Protein AF-A0A812XXM7-F1 (afdb_monomer)

pLDDT: mean 91.23, std 9.59, range [37.03, 98.75]

Sequence (235 aa):
MLDLGVSSHVYGNLINDILEDHLPGNFGASLGALNARIVELYESRSIPANARIPKLSKGNIHGQTGYPCLSHVKGRRIRQFSSVAVDLANLYKHTDAGKHRFEAVKALDEIYELCDNQKYKCDRREHRKMEKEIDKLLLHYTFLSRDAFDRGKKRYSVTQKFHLTAHFHLQCQFMTPRLAWTYGPESFMSVCKKIAASCDRATPSYQIPLKIAGKFALAYELLLRGWLNLDEDEE

Foldseek 3Di:
DVQQPVLQQLLLQLLVCCQPPPDDDDSVVSLVVVLVLLVVLCVVVVPDPVLAWPRDDPCQQQDPVREGGGPPTDSSSSLSCLVSSLVSLVVVLPDPLSVLSNQLSVLSNLLSVLLPDPDFADDPVSLVSNLVSLVSNLVSLVVNVVVCVVVVHRYSDDDVVNVVSNCPSVVRRRTRNNVVDCPVVVLVVVVLVVLLVVQPPPHDPVCSVVSSVVVVVVQVVCVVVVNDDSVPPDD

Solvent-accessible surface area (backbone atoms only — not comparable to full-atom values): 12743 Å² total; per-residue (Å²): 101,51,38,85,30,46,45,16,36,55,52,13,34,53,54,48,48,43,45,75,73,71,40,77,79,54,70,68,59,22,45,51,54,50,45,54,53,51,51,54,44,33,56,77,67,70,55,55,77,91,48,46,65,72,87,74,51,71,67,29,31,43,38,95,83,66,38,36,18,48,32,99,63,60,40,73,22,52,55,63,36,32,67,47,47,32,56,53,31,59,79,57,31,88,45,72,69,25,41,36,50,27,51,21,41,41,23,50,36,56,44,48,57,64,34,66,44,84,56,71,54,45,52,77,66,56,34,54,48,39,42,52,28,45,51,45,23,52,52,28,45,51,50,49,22,50,56,24,50,78,69,75,42,72,42,54,80,86,51,76,43,49,60,53,48,74,53,46,40,67,52,23,74,74,30,23,56,54,80,74,44,61,61,63,61,51,53,50,49,52,50,54,48,54,47,43,61,72,32,56,72,95,42,60,78,89,48,32,65,59,51,33,53,54,53,48,53,51,54,50,52,34,36,76,71,67,76,42,68,85,88,70,82,80,129

Structure (mmCIF, N/CA/C/O backbone):
data_AF-A0A812XXM7-F1
#
_entry.id   AF-A0A812XXM7-F1
#
loop_
_atom_site.group_PDB
_atom_site.id
_atom_site.type_symbol
_atom_site.label_atom_id
_atom_site.label_alt_id
_atom_site.label_comp_id
_atom_site.label_asym_id
_atom_site.label_entity_id
_atom_site.label_seq_id
_atom_site.pdbx_PDB_ins_code
_atom_site.Cartn_x
_atom_site.Cartn_y
_atom_site.Cartn_z
_atom_site.occupancy
_atom_site.B_iso_or_equiv
_atom_site.auth_seq_id
_atom_site.auth_comp_id
_atom_site.auth_asym_id
_atom_site.auth_atom_id
_atom_site.pdbx_PDB_model_num
ATOM 1 N N . MET A 1 1 ? -2.608 -5.973 -9.234 1.00 82.88 1 MET A N 1
ATOM 2 C CA . MET A 1 1 ? -3.708 -6.583 -8.446 1.00 82.88 1 MET A CA 1
ATOM 3 C C . MET A 1 1 ? -3.712 -6.059 -7.016 1.00 82.88 1 MET A C 1
ATOM 5 O O . MET A 1 1 ? -4.733 -5.526 -6.598 1.00 82.88 1 MET A O 1
ATOM 9 N N . LEU A 1 2 ? -2.577 -6.156 -6.314 1.00 90.81 2 LEU A N 1
ATOM 10 C CA . LEU A 1 2 ? -2.425 -5.693 -4.934 1.00 90.81 2 LEU A CA 1
ATOM 11 C C . LEU A 1 2 ? -2.382 -4.158 -4.827 1.00 90.81 2 LEU A C 1
ATOM 13 O O . LEU A 1 2 ? -3.351 -3.579 -4.351 1.00 90.81 2 LEU A O 1
ATOM 17 N N . ASP A 1 3 ? -1.351 -3.482 -5.352 1.00 91.75 3 ASP A N 1
ATOM 18 C CA . ASP A 1 3 ? -1.078 -2.067 -5.000 1.00 91.75 3 ASP A CA 1
ATOM 19 C C . ASP A 1 3 ? -2.214 -1.111 -5.344 1.00 91.75 3 ASP A C 1
ATOM 21 O O . ASP A 1 3 ? -2.854 -0.558 -4.455 1.00 91.75 3 ASP A O 1
ATOM 25 N N . LEU A 1 4 ? -2.527 -0.969 -6.636 1.00 90.50 4 LEU A N 1
ATOM 26 C CA . LEU A 1 4 ? -3.630 -0.139 -7.142 1.00 90.50 4 LEU A CA 1
ATOM 27 C C . LEU A 1 4 ? -4.997 -0.832 -6.996 1.00 90.50 4 LEU A C 1
ATOM 29 O O . LEU A 1 4 ? -5.945 -0.541 -7.729 1.00 90.50 4 LEU A O 1
ATOM 33 N N . GLY A 1 5 ? -5.084 -1.847 -6.142 1.00 93.38 5 GLY A N 1
ATOM 34 C CA . GLY A 1 5 ? -6.280 -2.628 -5.881 1.00 93.38 5 GLY A CA 1
ATOM 35 C C . GLY A 1 5 ? -6.478 -2.804 -4.394 1.00 93.38 5 GLY A C 1
ATOM 36 O O . GLY A 1 5 ? -6.799 -1.840 -3.706 1.00 93.38 5 GLY A O 1
ATOM 37 N N . VAL A 1 6 ? -6.295 -4.032 -3.914 1.00 96.44 6 VAL A N 1
ATOM 38 C CA . VAL A 1 6 ? -6.526 -4.396 -2.511 1.00 96.44 6 VAL A CA 1
ATOM 39 C C . VAL A 1 6 ? -5.797 -3.454 -1.552 1.00 96.44 6 VAL A C 1
ATOM 41 O O . VAL A 1 6 ? -6.438 -2.895 -0.668 1.00 96.44 6 VAL A O 1
ATOM 44 N N . SER A 1 7 ? -4.513 -3.172 -1.771 1.00 97.25 7 SER A N 1
ATOM 45 C CA . SER A 1 7 ? -3.718 -2.307 -0.892 1.00 97.25 7 SER A CA 1
ATOM 46 C C . SER A 1 7 ? -4.224 -0.871 -0.868 1.00 97.25 7 SER A C 1
ATOM 48 O O . SER A 1 7 ? -4.351 -0.279 0.200 1.00 97.25 7 SER A O 1
ATOM 50 N N . SER A 1 8 ? -4.605 -0.320 -2.025 1.00 95.94 8 SER A N 1
ATOM 51 C CA . SER A 1 8 ? -5.228 1.008 -2.094 1.00 95.94 8 SER A CA 1
ATOM 52 C C . SER A 1 8 ? -6.504 1.081 -1.259 1.00 95.94 8 SER A C 1
ATOM 54 O O . SER A 1 8 ? -6.732 2.070 -0.563 1.00 95.94 8 SER A O 1
ATOM 56 N N . HIS A 1 9 ? -7.333 0.037 -1.298 1.00 96.94 9 HIS A N 1
ATOM 57 C CA . HIS A 1 9 ? -8.545 -0.037 -0.488 1.00 96.94 9 HIS A CA 1
ATOM 58 C C . HIS A 1 9 ? -8.228 -0.218 1.001 1.00 96.94 9 HIS A C 1
ATOM 60 O O . HIS A 1 9 ? -8.791 0.500 1.824 1.00 96.94 9 HIS A O 1
ATOM 66 N N . VAL A 1 10 ? -7.325 -1.129 1.365 1.00 98.12 10 VAL A N 1
ATOM 67 C CA . VAL A 1 10 ? -6.929 -1.376 2.762 1.00 98.12 10 VAL A CA 1
ATOM 68 C C . VAL A 1 10 ? -6.366 -0.103 3.395 1.00 98.12 10 VAL A C 1
ATOM 70 O O . VAL A 1 10 ? -6.871 0.353 4.420 1.00 98.12 10 VAL A O 1
ATOM 73 N N . TYR A 1 11 ? -5.378 0.524 2.758 1.00 98.06 11 TYR A N 1
ATOM 74 C CA . TYR A 1 11 ? -4.717 1.709 3.302 1.00 98.06 11 TYR A CA 1
ATOM 75 C C . TYR A 1 11 ? -5.605 2.951 3.251 1.00 98.06 11 TYR A C 1
ATOM 77 O O . TYR A 1 11 ? -5.609 3.733 4.199 1.00 98.06 11 TYR A O 1
ATOM 85 N N . GLY A 1 12 ? -6.406 3.114 2.194 1.00 97.06 12 GLY A N 1
ATOM 86 C CA . GLY A 1 12 ? -7.363 4.217 2.103 1.00 97.06 12 GLY A CA 1
ATOM 87 C C . GLY A 1 12 ? -8.398 4.174 3.227 1.00 97.06 12 GLY A C 1
ATOM 88 O O . GLY A 1 12 ? -8.668 5.201 3.845 1.00 97.06 12 GLY A O 1
ATOM 89 N N . ASN A 1 13 ? -8.922 2.986 3.553 1.00 97.75 13 ASN A N 1
ATOM 90 C CA . ASN A 1 13 ? -9.844 2.827 4.681 1.00 97.75 13 ASN A CA 1
ATOM 91 C C . ASN A 1 13 ? -9.141 2.973 6.035 1.00 97.75 13 ASN A C 1
ATOM 93 O O . ASN A 1 13 ? -9.706 3.597 6.925 1.00 97.75 13 ASN A O 1
ATOM 97 N N . LEU A 1 14 ? -7.900 2.494 6.186 1.00 98.19 14 LEU A N 1
ATOM 98 C CA . LEU A 1 14 ? -7.110 2.741 7.397 1.00 98.19 14 LEU A CA 1
ATOM 99 C C . LEU A 1 14 ? -6.970 4.236 7.688 1.00 98.19 14 LEU A C 1
ATOM 101 O O . LEU A 1 14 ? -7.247 4.674 8.803 1.00 98.19 14 LEU A O 1
ATOM 105 N N . ILE A 1 15 ? -6.564 5.009 6.682 1.00 97.50 15 ILE A N 1
ATOM 106 C CA . ILE A 1 15 ? -6.403 6.460 6.794 1.00 97.50 15 ILE A CA 1
ATOM 107 C C . ILE A 1 15 ? -7.746 7.118 7.113 1.00 97.50 15 ILE A C 1
ATOM 109 O O . ILE A 1 15 ? -7.826 7.922 8.038 1.00 97.50 15 ILE A O 1
ATOM 113 N N . ASN A 1 16 ? -8.806 6.752 6.390 1.00 96.69 16 ASN A N 1
ATOM 114 C CA . ASN A 1 16 ? -10.130 7.327 6.599 1.00 96.69 16 ASN A CA 1
ATOM 115 C C . ASN A 1 16 ? -10.677 7.065 8.005 1.00 96.69 16 ASN A C 1
ATOM 117 O O . ASN A 1 16 ? -11.212 7.967 8.643 1.00 96.69 16 ASN A O 1
ATOM 121 N N . ASP A 1 17 ? -10.518 5.844 8.505 1.00 96.00 17 ASP A N 1
ATOM 122 C CA . ASP A 1 17 ? -10.964 5.490 9.845 1.00 96.00 17 ASP A CA 1
ATOM 123 C C . ASP A 1 17 ? -10.203 6.271 10.921 1.00 96.00 17 ASP A C 1
ATOM 125 O O . ASP A 1 17 ? -10.806 6.707 11.894 1.00 96.00 17 ASP A O 1
ATOM 129 N N . ILE A 1 18 ? -8.893 6.490 10.758 1.00 96.69 18 ILE A N 1
ATOM 130 C CA . ILE A 1 18 ? -8.116 7.320 11.693 1.00 96.69 18 ILE A CA 1
ATOM 131 C C . ILE A 1 18 ? -8.627 8.765 11.687 1.00 96.69 18 ILE A C 1
ATOM 133 O O . ILE A 1 18 ? -8.799 9.361 12.751 1.00 96.69 18 ILE A O 1
ATOM 137 N N . LEU A 1 19 ? -8.897 9.315 10.502 1.00 95.69 19 LEU A N 1
ATOM 138 C CA . LEU A 1 19 ? -9.382 10.687 10.354 1.00 95.69 19 LEU A CA 1
ATOM 139 C C . LEU A 1 19 ? -10.773 10.895 10.953 1.00 95.69 19 LEU A C 1
ATOM 141 O O . LEU A 1 19 ? -10.996 11.921 11.586 1.00 95.69 19 LEU A O 1
ATOM 145 N N . GLU A 1 20 ? -11.694 9.956 10.737 1.00 93.00 20 GLU A N 1
ATOM 146 C CA . GLU A 1 20 ? -13.085 10.093 11.181 1.00 93.00 20 GLU A CA 1
ATOM 147 C C . GLU A 1 20 ? -13.315 9.617 12.621 1.00 93.00 20 GLU A C 1
ATOM 149 O O . GLU A 1 20 ? -14.157 10.185 13.312 1.00 93.00 20 GLU A O 1
ATOM 154 N N . ASP A 1 21 ? -12.596 8.587 13.081 1.00 92.19 21 ASP A N 1
ATOM 155 C CA . ASP A 1 21 ? -12.926 7.906 14.338 1.00 92.19 21 ASP A CA 1
ATOM 156 C C . ASP A 1 21 ? -11.910 8.165 15.471 1.00 92.19 21 ASP A C 1
ATOM 158 O O . ASP A 1 21 ? -12.223 7.888 16.629 1.00 92.19 21 ASP A O 1
ATOM 162 N N . HIS A 1 22 ? -10.702 8.671 15.180 1.00 92.44 22 HIS A N 1
ATOM 163 C CA . HIS A 1 22 ? -9.623 8.765 16.179 1.00 92.44 22 HIS A CA 1
ATOM 164 C C . HIS A 1 22 ? -9.018 10.159 16.376 1.00 92.44 22 HIS A C 1
ATOM 166 O O . HIS A 1 22 ? -8.495 10.433 17.457 1.00 92.44 22 HIS A O 1
ATOM 172 N N . LEU A 1 23 ? -9.040 11.030 15.365 1.00 92.56 23 LEU A N 1
ATOM 173 C CA . LEU A 1 23 ? -8.428 12.356 15.456 1.00 92.56 23 LEU A CA 1
ATOM 174 C C . LEU A 1 23 ? -9.480 13.452 15.678 1.00 92.56 23 LEU A C 1
ATOM 176 O O . LEU A 1 23 ? -10.428 13.544 14.898 1.00 92.56 23 LEU A O 1
ATOM 180 N N . PRO A 1 24 ? -9.317 14.315 16.700 1.00 89.75 24 PRO A N 1
ATOM 181 C CA . PRO A 1 24 ? -10.237 15.419 16.937 1.00 89.75 24 PRO A CA 1
ATOM 182 C C . PRO A 1 24 ? -10.055 16.535 15.901 1.00 89.75 24 PRO A C 1
ATOM 184 O O . PRO A 1 24 ? -8.963 16.750 15.377 1.00 89.75 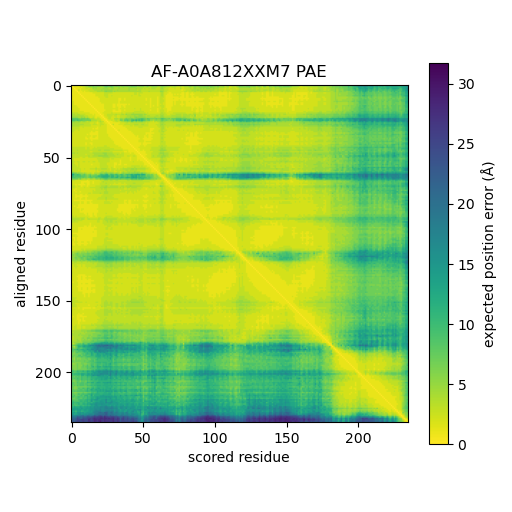24 PRO A O 1
ATOM 187 N N . GLY A 1 25 ? -11.113 17.317 15.685 1.00 90.88 25 GLY A N 1
ATOM 188 C CA . GLY A 1 25 ? -11.087 18.501 14.826 1.00 90.88 25 GLY A CA 1
ATOM 189 C C . GLY A 1 25 ? -11.760 18.295 13.471 1.00 90.88 25 GLY A C 1
ATOM 190 O O . GLY A 1 25 ? -12.473 17.322 13.238 1.00 90.88 25 GLY A O 1
ATOM 191 N N . ASN A 1 26 ? -11.579 19.270 12.577 1.00 92.00 26 ASN A N 1
ATOM 192 C CA . ASN A 1 26 ? -12.076 19.157 11.210 1.00 92.00 26 ASN A CA 1
ATOM 193 C C . ASN A 1 26 ? -11.123 18.308 10.354 1.00 92.00 26 ASN A C 1
ATOM 195 O O . ASN A 1 26 ? -9.930 18.207 10.638 1.00 92.00 26 ASN A O 1
ATOM 199 N N . PHE A 1 27 ? -11.646 17.758 9.257 1.00 90.81 27 PHE A N 1
ATOM 200 C CA . PHE A 1 27 ? -10.907 16.866 8.360 1.00 90.81 27 PHE A CA 1
ATOM 201 C C . PHE A 1 27 ? -9.535 17.413 7.929 1.00 90.81 27 PHE A C 1
ATOM 203 O O . PHE A 1 27 ? -8.574 16.657 7.837 1.00 90.81 27 PHE A O 1
ATOM 210 N N . GLY A 1 28 ? -9.421 18.722 7.672 1.00 92.44 28 GLY A N 1
ATOM 211 C CA . GLY A 1 28 ? -8.169 19.346 7.241 1.00 92.44 28 GLY A CA 1
ATOM 212 C C . GLY A 1 28 ? -7.098 19.347 8.332 1.00 92.44 28 GLY A C 1
ATOM 213 O O . GLY A 1 28 ? -5.952 18.987 8.061 1.00 92.44 28 GLY A O 1
ATOM 214 N N . ALA A 1 29 ? -7.474 19.696 9.564 1.00 93.94 29 ALA A N 1
ATOM 215 C CA . ALA A 1 29 ? -6.576 19.659 10.715 1.00 93.94 29 ALA A CA 1
ATOM 216 C C . ALA A 1 29 ? -6.139 18.219 11.033 1.00 93.94 29 ALA A C 1
ATOM 218 O O . ALA A 1 29 ? -4.940 17.956 11.156 1.00 93.94 29 ALA A O 1
ATOM 219 N N . SER A 1 30 ? -7.088 17.277 11.058 1.00 96.19 30 SER A N 1
ATOM 220 C CA . SER A 1 30 ? -6.810 15.854 11.294 1.00 96.19 30 SER A CA 1
ATOM 221 C C . SER A 1 30 ? -5.898 15.268 10.213 1.00 96.19 30 SER A C 1
ATOM 223 O O . SER A 1 30 ? -4.955 14.541 10.520 1.00 96.19 30 SER A O 1
ATOM 225 N N . LEU A 1 31 ? -6.105 15.639 8.946 1.00 96.38 31 LEU A N 1
ATOM 226 C CA . LEU A 1 31 ? -5.251 15.214 7.836 1.00 96.38 31 LEU A CA 1
ATOM 227 C C . LEU A 1 31 ? -3.854 15.837 7.896 1.00 96.38 31 LEU A C 1
ATOM 229 O O . LEU A 1 31 ? -2.875 15.18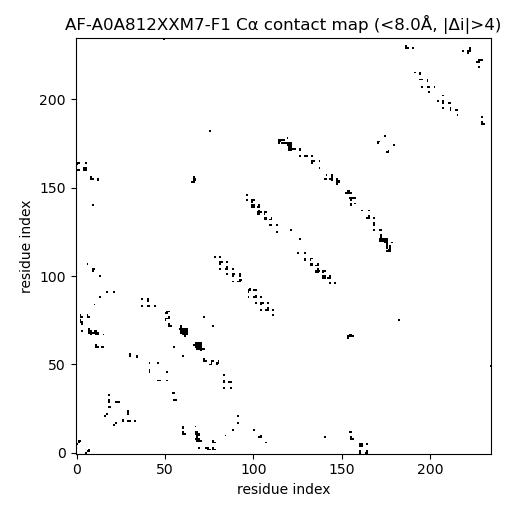5 7.532 1.00 96.38 31 LEU A O 1
ATOM 233 N N . GLY A 1 32 ? -3.737 17.081 8.361 1.00 96.44 32 GLY A N 1
ATOM 234 C CA . GLY A 1 32 ? -2.447 17.715 8.631 1.00 96.44 32 GLY A CA 1
ATOM 235 C C . GLY A 1 32 ? -1.647 16.945 9.682 1.00 96.44 32 GLY A C 1
ATOM 236 O O . GLY A 1 32 ? -0.504 16.567 9.419 1.00 96.44 32 GLY A O 1
ATOM 237 N N . ALA A 1 33 ? -2.274 16.647 10.822 1.00 96.38 33 ALA A N 1
ATOM 238 C CA . ALA A 1 33 ? -1.665 15.878 11.906 1.00 96.38 33 ALA A CA 1
ATOM 239 C C . ALA A 1 33 ? -1.288 14.453 11.469 1.00 96.38 33 ALA A C 1
ATOM 241 O O . ALA A 1 33 ? -0.179 13.991 11.732 1.00 96.38 33 ALA A O 1
ATOM 242 N N . LEU A 1 34 ? -2.174 13.772 10.735 1.00 97.44 34 LEU A N 1
ATOM 243 C CA . LEU A 1 34 ? -1.910 12.425 10.233 1.00 97.44 34 LEU A CA 1
ATOM 244 C C . LEU A 1 34 ? -0.758 12.395 9.220 1.00 97.44 34 LEU A C 1
ATOM 246 O O . LEU A 1 34 ? 0.075 11.495 9.271 1.00 97.44 34 LEU A O 1
ATOM 250 N N . ASN A 1 35 ? -0.672 13.379 8.320 1.00 97.62 35 ASN A N 1
ATOM 251 C CA . ASN A 1 35 ? 0.454 13.482 7.389 1.00 97.62 35 ASN A CA 1
ATOM 252 C C . ASN A 1 35 ? 1.786 13.668 8.127 1.00 97.62 35 ASN A C 1
ATOM 254 O O . ASN A 1 35 ? 2.757 13.009 7.767 1.00 97.62 35 ASN A O 1
ATOM 258 N N . ALA A 1 36 ? 1.834 14.523 9.156 1.00 97.38 36 ALA A N 1
ATOM 259 C CA . ALA A 1 36 ? 3.035 14.692 9.977 1.00 97.38 36 ALA A CA 1
ATOM 260 C C . ALA A 1 36 ? 3.443 13.363 10.632 1.00 97.38 36 ALA A C 1
ATOM 262 O O . ALA A 1 36 ? 4.590 12.939 10.521 1.00 97.38 36 ALA A O 1
ATO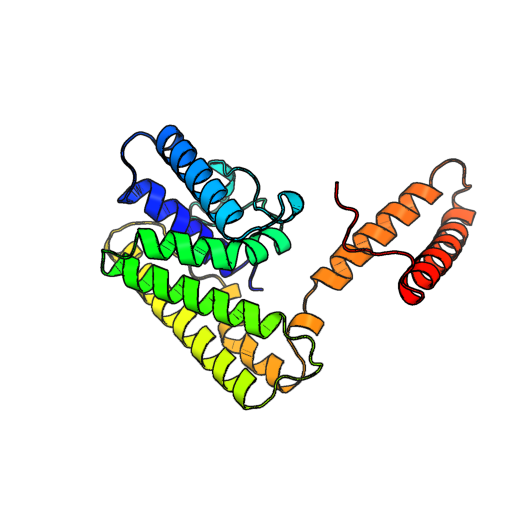M 263 N N . ARG A 1 37 ? 2.468 12.636 11.188 1.00 97.56 37 ARG A N 1
ATOM 264 C CA . ARG A 1 37 ? 2.695 11.317 11.786 1.00 97.56 37 ARG A CA 1
ATOM 265 C C . ARG A 1 37 ? 3.220 10.284 10.789 1.00 97.56 37 ARG A C 1
ATOM 267 O O . ARG A 1 37 ? 4.103 9.502 11.117 1.00 97.56 37 ARG A O 1
ATOM 274 N N . ILE A 1 38 ? 2.689 10.268 9.568 1.00 97.88 38 ILE A N 1
ATOM 275 C CA . ILE A 1 38 ? 3.170 9.382 8.501 1.00 97.88 38 ILE A CA 1
ATOM 276 C C . ILE A 1 38 ? 4.627 9.709 8.140 1.00 97.88 38 ILE A C 1
ATOM 278 O O . ILE A 1 38 ? 5.417 8.793 7.924 1.00 97.88 38 ILE A O 1
ATOM 282 N N . VAL A 1 39 ? 4.999 10.992 8.095 1.00 97.50 39 VAL A N 1
ATOM 283 C CA . VAL A 1 39 ? 6.386 11.414 7.839 1.00 97.50 39 VAL A CA 1
ATOM 284 C C . VAL A 1 39 ? 7.326 10.927 8.944 1.00 97.50 39 VAL A C 1
ATOM 286 O O . VAL A 1 39 ? 8.350 10.334 8.615 1.00 97.50 39 VAL A O 1
ATOM 289 N N . GLU A 1 40 ? 6.949 11.069 10.217 1.00 98.00 40 GLU A N 1
ATOM 290 C CA . GLU A 1 40 ? 7.726 10.540 11.354 1.00 98.00 40 GLU A CA 1
ATOM 291 C C . GLU A 1 40 ? 7.968 9.026 11.230 1.00 98.00 40 GLU A C 1
ATOM 293 O O . GLU A 1 40 ? 9.073 8.538 11.465 1.00 98.00 40 GLU A O 1
ATOM 298 N N . LEU A 1 41 ? 6.945 8.267 10.824 1.00 98.06 41 LEU A N 1
ATOM 299 C CA . LEU A 1 41 ? 7.063 6.820 10.624 1.00 98.06 41 LEU A CA 1
ATOM 300 C C . LEU A 1 41 ? 7.944 6.458 9.417 1.00 98.06 41 LEU A C 1
ATOM 302 O O . LEU A 1 41 ? 8.665 5.463 9.450 1.00 98.06 41 LEU A O 1
ATOM 306 N N . TYR A 1 42 ? 7.928 7.258 8.350 1.00 97.94 42 TYR A N 1
ATOM 307 C CA . TYR A 1 42 ? 8.871 7.073 7.246 1.00 97.94 42 TYR A CA 1
ATOM 308 C C . TYR A 1 42 ? 10.319 7.323 7.678 1.00 97.94 42 TYR A C 1
ATOM 310 O O . TYR A 1 42 ? 11.221 6.605 7.241 1.00 97.94 42 TYR A O 1
ATOM 318 N N . GLU A 1 43 ? 10.546 8.340 8.508 1.00 96.88 43 GLU A N 1
ATOM 319 C CA . GLU A 1 43 ? 11.867 8.682 9.039 1.00 96.88 43 GLU A CA 1
ATOM 320 C C . GLU A 1 43 ? 12.392 7.593 9.974 1.00 96.88 43 GLU A C 1
ATOM 322 O O . GLU A 1 43 ? 13.528 7.150 9.805 1.00 96.88 43 GLU A O 1
ATOM 327 N N . SER A 1 44 ? 11.554 7.072 10.875 1.00 96.94 44 SER A N 1
ATOM 328 C CA . SER A 1 44 ? 11.944 5.978 11.775 1.00 96.94 44 SER A CA 1
ATOM 329 C C . SER A 1 44 ? 12.315 4.693 11.026 1.00 96.94 44 SER A C 1
ATOM 331 O O . SER A 1 44 ? 13.188 3.946 11.465 1.00 96.94 44 SER A O 1
ATOM 333 N N . ARG A 1 45 ? 11.700 4.455 9.861 1.00 95.31 45 ARG A N 1
ATOM 334 C CA . ARG A 1 45 ? 11.990 3.324 8.964 1.00 95.31 45 ARG A CA 1
ATOM 335 C C . ARG A 1 45 ? 13.111 3.601 7.956 1.00 95.31 45 ARG A C 1
ATOM 337 O O . ARG A 1 45 ? 13.420 2.720 7.159 1.00 95.31 45 ARG A O 1
ATOM 344 N N . SER A 1 46 ? 13.714 4.793 7.963 1.00 96.00 46 SER A N 1
ATOM 345 C CA . SER A 1 46 ? 14.746 5.208 6.995 1.00 96.00 46 SER A CA 1
ATOM 346 C C . SER A 1 46 ? 14.315 5.068 5.525 1.00 96.00 46 SER A C 1
ATOM 348 O O . SER A 1 46 ? 15.123 4.765 4.648 1.00 96.00 46 SER A O 1
ATOM 350 N N . ILE A 1 47 ? 13.030 5.291 5.227 1.00 93.69 47 ILE A N 1
ATOM 351 C CA . ILE A 1 47 ? 12.509 5.207 3.856 1.00 93.69 47 ILE A CA 1
ATOM 352 C C . ILE A 1 47 ? 12.823 6.522 3.116 1.00 93.69 47 ILE A C 1
ATOM 354 O O . ILE A 1 47 ? 12.435 7.597 3.596 1.00 93.69 47 ILE A O 1
ATOM 358 N N . PRO A 1 48 ? 13.490 6.484 1.945 1.00 93.00 48 PRO A N 1
ATOM 359 C CA . PRO A 1 48 ? 13.904 7.688 1.224 1.00 93.00 48 PRO A CA 1
ATOM 360 C C . PRO A 1 48 ? 12.706 8.450 0.644 1.00 93.00 48 PRO A C 1
ATOM 362 O O . PRO A 1 48 ? 11.672 7.862 0.338 1.00 93.00 48 PRO A O 1
ATOM 365 N N . ALA A 1 49 ? 12.826 9.771 0.483 1.00 92.19 49 ALA A N 1
ATOM 366 C CA . ALA A 1 49 ? 11.703 10.641 0.112 1.00 92.19 49 ALA A CA 1
ATOM 367 C C . ALA A 1 49 ? 11.032 10.266 -1.225 1.00 92.19 49 ALA A C 1
ATOM 369 O O . ALA A 1 49 ? 9.806 10.312 -1.330 1.00 92.19 49 ALA A O 1
ATOM 370 N N . ASN A 1 50 ? 11.809 9.831 -2.221 1.00 87.69 50 ASN A N 1
ATOM 371 C CA . ASN A 1 50 ? 11.316 9.408 -3.539 1.00 87.69 50 ASN A CA 1
ATOM 372 C C . ASN A 1 50 ? 10.422 8.148 -3.494 1.00 87.69 50 ASN A C 1
ATOM 374 O O . ASN A 1 50 ? 9.563 7.962 -4.366 1.00 87.69 50 ASN A O 1
ATOM 378 N N . ALA A 1 51 ? 10.586 7.325 -2.454 1.00 89.38 51 ALA A N 1
ATOM 379 C CA . ALA A 1 51 ? 9.824 6.109 -2.184 1.00 89.38 51 ALA A CA 1
ATOM 380 C C . ALA A 1 51 ? 8.525 6.352 -1.391 1.00 89.38 51 ALA A C 1
ATOM 382 O O . ALA A 1 51 ? 7.647 5.490 -1.323 1.00 89.38 51 ALA A O 1
ATOM 383 N N . ARG A 1 52 ? 8.371 7.528 -0.775 1.00 94.81 52 ARG A N 1
ATOM 384 C CA . ARG A 1 52 ? 7.220 7.827 0.087 1.00 94.81 52 ARG A CA 1
ATOM 385 C C . ARG A 1 52 ? 5.978 8.117 -0.746 1.00 94.81 52 ARG A C 1
ATOM 387 O O . ARG A 1 52 ? 6.050 8.709 -1.829 1.00 94.81 52 ARG A O 1
ATOM 394 N N . ILE A 1 53 ? 4.805 7.780 -0.213 1.00 95.25 53 ILE A N 1
ATOM 395 C CA . ILE A 1 53 ? 3.561 8.368 -0.727 1.00 95.25 53 ILE A CA 1
ATOM 396 C C . ILE A 1 53 ? 3.636 9.896 -0.579 1.00 95.25 53 ILE A C 1
ATOM 398 O O . ILE A 1 53 ? 4.185 10.387 0.412 1.00 95.25 53 ILE A O 1
ATOM 402 N N . PRO A 1 54 ? 3.117 10.665 -1.552 1.00 93.94 54 PRO A N 1
ATOM 403 C CA . PRO A 1 54 ? 3.069 12.113 -1.417 1.00 93.94 54 PRO A CA 1
ATOM 404 C C . PRO A 1 54 ? 2.170 12.506 -0.241 1.00 93.94 54 PRO A C 1
ATOM 406 O O . PRO A 1 54 ? 1.329 11.720 0.203 1.00 93.94 54 PRO A O 1
ATOM 409 N N . LYS A 1 55 ? 2.314 13.752 0.221 1.00 95.81 55 LYS A N 1
ATOM 410 C CA . LYS A 1 55 ? 1.410 14.335 1.216 1.00 95.81 55 LYS A CA 1
ATOM 411 C C . LYS A 1 55 ? -0.038 14.125 0.773 1.00 95.81 55 LYS A C 1
ATOM 413 O O . LYS A 1 55 ? -0.426 14.543 -0.318 1.00 95.81 55 LYS A O 1
ATOM 418 N N . LEU A 1 56 ? -0.820 13.473 1.624 1.00 95.88 56 LEU A N 1
ATOM 419 C CA . LEU A 1 56 ? -2.182 13.086 1.304 1.00 95.88 56 LEU A CA 1
ATOM 420 C C . LEU A 1 56 ? -3.101 14.305 1.326 1.00 95.88 56 LEU A C 1
ATOM 422 O O . LEU A 1 56 ? -3.066 15.115 2.256 1.00 95.88 56 LEU A O 1
ATOM 426 N N . SER A 1 57 ? -3.959 14.388 0.316 1.00 94.56 57 SER A N 1
ATOM 427 C CA . SER A 1 57 ? -5.095 15.303 0.230 1.00 94.56 57 SER A CA 1
ATOM 428 C C . SER A 1 57 ? -6.415 14.524 0.285 1.00 94.56 57 SER A C 1
ATOM 430 O O . SER A 1 57 ? -6.437 13.302 0.137 1.00 94.56 57 SER A O 1
ATOM 432 N N . LYS A 1 58 ? -7.547 15.224 0.430 1.00 92.00 58 LYS A N 1
ATOM 433 C CA . LYS A 1 58 ? -8.879 14.591 0.412 1.00 92.00 58 LYS A CA 1
ATOM 434 C C . LYS A 1 58 ? -9.117 13.758 -0.857 1.00 92.00 58 LYS A C 1
ATOM 436 O O . LYS A 1 58 ? -9.657 12.659 -0.773 1.00 92.00 58 LYS A O 1
ATOM 441 N N . GLY A 1 59 ? -8.665 14.257 -2.011 1.00 90.38 59 GLY A N 1
ATOM 442 C CA . GLY A 1 59 ? -8.789 13.568 -3.301 1.00 90.38 59 GLY A CA 1
ATOM 443 C C . GLY A 1 59 ? -7.902 12.327 -3.436 1.00 90.38 59 GLY A C 1
ATOM 444 O O . GLY A 1 59 ? -8.109 11.533 -4.350 1.00 90.38 59 GLY A O 1
ATOM 445 N N . ASN A 1 60 ? -6.934 12.137 -2.532 1.00 92.75 60 ASN A N 1
ATOM 446 C CA . ASN A 1 60 ? -6.157 10.901 -2.453 1.00 92.75 60 ASN A CA 1
ATOM 447 C C . ASN A 1 60 ? -6.834 9.824 -1.604 1.00 92.75 60 ASN A C 1
ATOM 449 O O . ASN A 1 60 ? -6.400 8.685 -1.678 1.00 92.75 60 ASN A O 1
ATOM 453 N N . ILE A 1 61 ? -7.826 10.171 -0.776 1.00 92.06 61 ILE A N 1
ATOM 454 C CA . ILE A 1 61 ? -8.450 9.250 0.191 1.00 92.06 61 ILE A CA 1
ATOM 455 C C . ILE A 1 61 ? -9.845 8.832 -0.271 1.00 92.06 61 ILE A C 1
ATOM 457 O O . ILE A 1 61 ? -10.229 7.680 -0.092 1.00 92.06 61 ILE A O 1
ATOM 461 N N . HIS A 1 62 ? -10.602 9.747 -0.878 1.00 85.12 62 HIS A N 1
ATOM 462 C CA . HIS A 1 62 ? -11.909 9.448 -1.453 1.00 85.12 62 HIS A CA 1
ATOM 463 C C . HIS A 1 62 ? -11.820 9.523 -2.973 1.00 85.12 62 HIS A C 1
ATOM 465 O O . HIS A 1 62 ? -11.749 10.610 -3.549 1.00 85.12 62 HIS A O 1
ATOM 471 N N . GLY A 1 63 ? -11.831 8.355 -3.617 1.00 70.69 63 GLY A N 1
ATOM 472 C CA . GLY A 1 63 ? -11.976 8.258 -5.063 1.00 70.69 63 GLY A CA 1
ATOM 473 C C . GLY A 1 63 ? -13.387 8.635 -5.536 1.00 70.69 63 GLY A C 1
ATOM 474 O O . GLY A 1 63 ? -14.258 9.034 -4.763 1.00 70.69 63 GLY A O 1
ATOM 475 N N . GLN A 1 64 ? -13.644 8.445 -6.830 1.00 72.25 64 GLN A N 1
ATOM 476 C CA . GLN A 1 64 ? -14.919 8.811 -7.468 1.00 72.25 64 GLN A CA 1
ATOM 477 C C . GLN A 1 64 ? -16.135 8.021 -6.951 1.00 72.25 64 GLN A C 1
ATOM 479 O O . GLN A 1 64 ? -17.264 8.484 -7.067 1.00 72.25 64 GLN A O 1
ATOM 484 N N . THR A 1 65 ? -15.926 6.832 -6.381 1.00 76.94 65 THR A N 1
ATOM 485 C CA . THR A 1 65 ? -17.003 5.914 -5.971 1.00 76.94 65 THR A CA 1
ATOM 486 C C . THR A 1 65 ? -17.580 6.213 -4.586 1.00 76.94 65 THR A C 1
ATOM 488 O O . THR A 1 65 ? -18.523 5.548 -4.159 1.00 76.94 65 THR A O 1
ATOM 491 N N . GLY A 1 66 ? -17.011 7.179 -3.856 1.00 84.62 66 GLY A N 1
ATOM 492 C CA . GLY A 1 66 ? -17.428 7.539 -2.498 1.00 84.62 66 GLY A CA 1
ATOM 493 C C . GLY A 1 66 ? -16.952 6.584 -1.397 1.00 84.62 66 GLY A C 1
ATOM 494 O O . GLY A 1 66 ? -17.106 6.910 -0.224 1.00 84.62 66 GLY A O 1
ATOM 495 N N . TYR A 1 67 ? -16.338 5.450 -1.744 1.00 93.31 67 TYR A N 1
ATOM 496 C CA . TYR A 1 67 ? -15.646 4.589 -0.783 1.00 93.31 67 TYR A CA 1
ATOM 497 C C . TYR A 1 67 ? -14.197 5.053 -0.603 1.00 93.31 67 TYR A C 1
ATOM 499 O O . TYR A 1 67 ? -13.555 5.398 -1.601 1.00 93.31 67 TYR A O 1
ATOM 507 N N . PRO A 1 68 ? -13.643 5.018 0.622 1.00 95.50 68 PRO A N 1
ATOM 508 C CA . PRO A 1 68 ? -12.239 5.322 0.824 1.00 95.50 68 PRO A CA 1
ATOM 509 C C . PRO A 1 68 ? -11.330 4.346 0.070 1.00 95.50 68 PRO A C 1
ATOM 511 O O . PRO A 1 68 ? -11.453 3.122 0.198 1.00 95.50 68 PRO A O 1
ATOM 514 N N . CYS A 1 69 ? -10.409 4.892 -0.713 1.00 95.38 69 CYS A N 1
ATOM 515 C CA . CYS A 1 69 ? -9.336 4.173 -1.385 1.00 95.38 69 CYS A CA 1
ATOM 516 C C . CYS A 1 69 ? -8.211 5.152 -1.735 1.00 95.38 69 CYS A C 1
ATOM 518 O O . CYS A 1 69 ? -8.466 6.313 -2.047 1.00 95.38 69 CYS A O 1
ATOM 520 N N . LEU A 1 70 ? -6.961 4.685 -1.702 1.00 94.75 70 LEU A N 1
ATOM 521 C CA . LEU A 1 70 ? -5.840 5.500 -2.159 1.00 94.75 70 LEU A CA 1
ATOM 522 C C . LEU A 1 70 ? -5.907 5.702 -3.675 1.00 94.75 70 LEU A C 1
ATOM 524 O O . LEU A 1 70 ? -5.673 4.777 -4.452 1.00 94.75 70 LEU A O 1
ATOM 528 N N . SER A 1 71 ? -6.211 6.928 -4.087 1.00 92.50 71 SER A N 1
ATOM 529 C CA . SER A 1 71 ? -6.298 7.355 -5.484 1.00 92.50 71 SER A CA 1
ATOM 530 C C . SER A 1 71 ? -5.169 8.316 -5.851 1.00 92.50 71 SER A C 1
ATOM 532 O O . SER A 1 71 ? -4.662 9.081 -5.028 1.00 92.50 71 SER A O 1
ATOM 534 N N . HIS A 1 72 ? -4.780 8.292 -7.130 1.00 90.00 72 HIS A N 1
ATOM 535 C CA . HIS A 1 72 ? -3.718 9.145 -7.683 1.00 90.00 72 HIS A CA 1
ATOM 536 C C . HIS A 1 72 ? -2.349 8.975 -6.996 1.00 90.00 72 HIS A C 1
ATOM 538 O O . HIS A 1 72 ? -1.528 9.889 -6.998 1.00 90.00 72 HIS A O 1
ATOM 544 N N . VAL A 1 73 ? -2.085 7.794 -6.429 1.00 91.69 73 VAL A N 1
ATOM 545 C CA . VAL A 1 73 ? -0.785 7.416 -5.862 1.00 91.69 73 VAL A CA 1
ATOM 546 C C . VAL A 1 73 ? -0.187 6.295 -6.709 1.00 91.69 73 VAL A C 1
ATOM 548 O O . VAL A 1 73 ? -0.874 5.331 -7.041 1.00 91.69 73 VAL A O 1
ATOM 551 N N . LYS A 1 74 ? 1.097 6.413 -7.073 1.00 89.56 74 LYS A N 1
ATOM 552 C CA . LYS A 1 74 ? 1.818 5.368 -7.817 1.00 89.56 74 LYS A CA 1
ATOM 553 C C . LYS A 1 74 ? 1.853 4.072 -7.005 1.00 89.56 74 LYS A C 1
ATOM 555 O O . LYS A 1 74 ? 2.203 4.094 -5.826 1.00 89.56 74 LYS A O 1
ATOM 560 N N . GLY A 1 75 ? 1.577 2.938 -7.645 1.00 89.69 75 GLY A N 1
ATOM 561 C CA . GLY A 1 75 ? 1.501 1.650 -6.955 1.00 89.69 75 GLY A CA 1
ATOM 562 C C . GLY A 1 75 ? 2.806 1.246 -6.244 1.00 89.69 75 GLY A C 1
ATOM 563 O O . GLY A 1 75 ? 2.751 0.782 -5.109 1.00 89.69 75 GLY A O 1
ATOM 564 N N . ARG A 1 76 ? 3.982 1.548 -6.821 1.00 87.38 76 ARG A N 1
ATOM 565 C CA . ARG A 1 76 ? 5.290 1.341 -6.159 1.00 87.38 76 ARG A CA 1
ATOM 566 C C . ARG A 1 76 ? 5.379 2.038 -4.792 1.00 87.38 76 ARG A C 1
ATOM 568 O O . ARG A 1 76 ? 5.872 1.447 -3.838 1.00 87.38 76 ARG A O 1
ATOM 575 N N . ARG A 1 77 ? 4.849 3.261 -4.678 1.00 92.31 77 ARG A N 1
ATOM 576 C CA . ARG A 1 77 ? 4.823 4.025 -3.417 1.00 92.31 77 ARG A CA 1
ATOM 577 C C . ARG A 1 77 ? 3.809 3.455 -2.426 1.00 92.31 77 ARG A C 1
ATOM 579 O O . ARG A 1 77 ? 4.075 3.428 -1.233 1.00 92.31 77 ARG A O 1
ATOM 586 N N . ILE A 1 78 ? 2.670 2.954 -2.913 1.00 94.94 78 ILE A N 1
ATOM 587 C CA . ILE A 1 78 ? 1.690 2.234 -2.078 1.00 94.94 78 ILE A CA 1
ATOM 588 C C . ILE A 1 78 ? 2.327 0.989 -1.459 1.00 94.94 78 ILE A C 1
ATOM 590 O O . ILE A 1 78 ? 2.134 0.724 -0.278 1.00 94.94 78 ILE A O 1
ATOM 594 N N . ARG A 1 79 ? 3.124 0.250 -2.231 1.00 92.75 79 ARG A N 1
ATOM 595 C CA . ARG A 1 79 ? 3.875 -0.897 -1.722 1.00 92.75 79 ARG A CA 1
ATOM 596 C C . ARG A 1 79 ? 4.872 -0.499 -0.637 1.00 92.75 79 ARG A C 1
ATOM 598 O O . ARG A 1 79 ? 4.880 -1.095 0.431 1.00 92.75 79 ARG A O 1
ATOM 605 N N . GLN A 1 80 ? 5.674 0.534 -0.885 1.00 92.50 80 GLN A N 1
ATOM 606 C CA . GLN A 1 80 ? 6.662 1.033 0.082 1.00 92.50 80 GLN A CA 1
ATOM 607 C C . GLN A 1 80 ? 6.026 1.614 1.353 1.00 92.50 80 GLN A C 1
ATOM 609 O O . GLN A 1 80 ? 6.675 1.675 2.392 1.00 92.50 80 GLN A O 1
ATOM 614 N N . PHE A 1 81 ? 4.749 1.994 1.297 1.00 97.00 81 PHE A N 1
ATOM 615 C CA . PHE A 1 81 ? 3.981 2.417 2.464 1.00 97.00 81 PHE A CA 1
ATOM 616 C C . PHE A 1 81 ? 3.559 1.264 3.382 1.00 97.00 81 PHE A C 1
ATOM 618 O O . PHE A 1 81 ? 3.129 1.525 4.498 1.00 97.00 81 PHE A O 1
ATOM 625 N N . SER A 1 82 ? 3.668 0.008 2.948 1.00 97.19 82 SER A N 1
ATOM 626 C CA . SER A 1 82 ? 3.128 -1.149 3.668 1.00 97.19 82 SER A CA 1
ATOM 627 C C . SER A 1 82 ? 3.595 -1.243 5.127 1.00 97.19 82 SER A C 1
ATOM 629 O O . SER A 1 82 ? 2.771 -1.231 6.043 1.00 97.19 82 SER A O 1
ATOM 631 N N . SER A 1 83 ? 4.906 -1.202 5.365 1.00 97.19 83 SER A N 1
ATOM 632 C CA . SER A 1 83 ? 5.473 -1.282 6.717 1.00 97.19 83 SER A CA 1
ATOM 633 C C . SER A 1 83 ? 5.095 -0.079 7.591 1.00 97.19 83 SER A C 1
ATOM 635 O O . SER A 1 83 ? 4.815 -0.225 8.780 1.00 97.19 83 SER A O 1
ATOM 637 N N . VAL A 1 84 ? 4.995 1.112 6.993 1.00 98.38 84 VAL A N 1
ATOM 638 C CA . VAL A 1 84 ? 4.503 2.322 7.670 1.00 98.38 84 VAL A CA 1
ATOM 639 C C . VAL A 1 84 ? 3.021 2.198 8.016 1.00 98.38 84 VAL A C 1
ATOM 641 O O . VAL A 1 84 ? 2.601 2.624 9.091 1.00 98.38 84 VAL A O 1
ATOM 644 N N . ALA A 1 85 ? 2.216 1.592 7.142 1.00 98.38 85 ALA A N 1
ATOM 645 C CA . ALA A 1 85 ? 0.808 1.335 7.401 1.00 98.38 85 ALA A CA 1
ATOM 646 C C . ALA A 1 85 ? 0.625 0.358 8.572 1.00 98.38 85 ALA A C 1
ATOM 648 O O . ALA A 1 85 ? -0.298 0.552 9.364 1.00 98.38 85 ALA A O 1
ATOM 649 N N . VAL A 1 86 ? 1.500 -0.645 8.725 1.00 98.69 86 VAL A N 1
ATOM 650 C CA . VAL A 1 86 ? 1.500 -1.554 9.888 1.00 98.69 86 VAL A CA 1
ATOM 651 C C . VAL A 1 86 ? 1.740 -0.779 11.180 1.00 98.69 86 VAL A C 1
ATOM 653 O O . VAL A 1 86 ? 0.956 -0.914 12.124 1.00 98.69 86 VAL A O 1
ATOM 656 N N . ASP A 1 87 ? 2.775 0.063 11.218 1.00 98.44 87 ASP A N 1
ATOM 657 C CA . ASP A 1 87 ? 3.084 0.883 12.395 1.00 98.44 87 ASP A CA 1
ATOM 658 C C . ASP A 1 87 ? 1.937 1.840 12.717 1.00 98.44 87 ASP A C 1
ATOM 660 O O . ASP A 1 87 ? 1.512 1.957 13.869 1.00 98.44 87 ASP A O 1
ATOM 664 N N . LEU A 1 88 ? 1.374 2.470 11.686 1.00 98.19 88 LEU A N 1
ATOM 665 C CA . LEU A 1 88 ? 0.236 3.362 11.823 1.00 98.19 88 LEU A CA 1
ATOM 666 C C . LEU A 1 88 ? -0.992 2.622 12.369 1.00 98.19 88 LEU A C 1
ATOM 668 O O . LEU A 1 88 ? -1.604 3.081 13.328 1.00 98.19 88 LEU A O 1
ATOM 672 N N . ALA A 1 89 ? -1.343 1.460 11.818 1.00 98.44 89 ALA A N 1
ATOM 673 C CA . ALA A 1 89 ? -2.468 0.660 12.297 1.00 98.44 89 ALA A CA 1
ATOM 674 C C . ALA A 1 89 ? -2.260 0.184 13.742 1.00 98.44 89 ALA A C 1
ATOM 676 O O . ALA A 1 89 ? -3.207 0.167 14.530 1.00 98.44 89 ALA A O 1
ATOM 677 N N . ASN A 1 90 ? -1.022 -0.143 14.119 1.00 98.38 90 ASN A N 1
ATOM 678 C CA . ASN A 1 90 ? -0.674 -0.554 15.474 1.00 98.38 90 ASN A CA 1
ATOM 679 C C . ASN A 1 90 ? -0.945 0.546 16.514 1.00 98.38 90 ASN A C 1
ATOM 681 O O . ASN A 1 90 ? -1.378 0.230 17.622 1.00 98.38 90 ASN A O 1
ATOM 685 N N . LEU A 1 91 ? -0.748 1.822 16.158 1.00 97.69 91 LEU A N 1
ATOM 686 C CA . LEU A 1 91 ? -1.045 2.965 17.033 1.00 97.69 91 LEU A CA 1
ATOM 687 C C . LEU A 1 91 ? -2.544 3.131 17.330 1.00 97.69 91 LEU A C 1
ATOM 689 O O . LEU A 1 91 ? -2.897 3.724 18.344 1.00 97.69 91 LEU A O 1
ATOM 693 N N . TYR A 1 92 ? -3.425 2.616 16.468 1.00 96.75 92 TYR A N 1
ATOM 694 C CA . TYR A 1 92 ? -4.878 2.813 16.563 1.00 96.75 92 TYR A CA 1
ATOM 695 C C . TYR A 1 92 ? -5.662 1.501 16.745 1.00 96.75 92 TYR A C 1
ATOM 697 O O . TYR A 1 92 ? -6.874 1.455 16.532 1.00 96.75 92 TYR A O 1
ATOM 705 N N . LYS A 1 93 ? -5.008 0.419 17.189 1.00 96.94 93 LYS A N 1
ATOM 706 C CA . LYS A 1 93 ? -5.617 -0.923 17.305 1.00 96.94 93 LYS A CA 1
ATOM 707 C C . LYS A 1 93 ? -6.478 -1.161 18.556 1.00 96.94 93 LYS A C 1
ATOM 709 O O . LYS A 1 93 ? -6.792 -2.302 18.880 1.00 96.94 93 LYS A O 1
ATOM 714 N N . HIS A 1 94 ? -6.808 -0.118 19.314 1.00 95.25 94 HIS A N 1
ATOM 715 C CA . HIS A 1 94 ? -7.402 -0.265 20.651 1.00 95.25 94 HIS A CA 1
ATOM 716 C C . HIS A 1 94 ? -8.859 -0.752 20.644 1.00 95.25 94 HIS A C 1
ATOM 718 O O . HIS A 1 94 ? -9.330 -1.288 21.645 1.00 95.25 94 HIS A O 1
ATOM 724 N N . THR A 1 95 ? -9.568 -0.596 19.528 1.00 95.81 95 THR A N 1
ATOM 725 C CA . THR A 1 95 ? -10.935 -1.098 19.341 1.00 95.81 95 THR A CA 1
ATOM 726 C C . THR A 1 95 ? -10.927 -2.469 18.673 1.00 95.81 95 THR A C 1
ATOM 728 O O . THR A 1 95 ? -9.929 -2.869 18.079 1.00 95.81 95 THR A O 1
ATOM 731 N N . ASP A 1 96 ? -12.047 -3.190 18.725 1.00 96.31 96 ASP A N 1
ATOM 732 C CA . ASP A 1 96 ? -12.169 -4.487 18.049 1.00 96.31 96 ASP A CA 1
ATOM 733 C C . ASP A 1 96 ? -11.954 -4.369 16.527 1.00 96.31 96 ASP A C 1
ATOM 735 O O . ASP A 1 96 ? -11.069 -5.010 15.960 1.00 96.31 96 ASP A O 1
ATOM 739 N N . ALA A 1 97 ? -12.635 -3.411 15.887 1.00 96.94 97 ALA A N 1
ATOM 740 C CA . ALA A 1 97 ? -12.381 -3.050 14.492 1.00 96.94 97 ALA A CA 1
ATOM 741 C C . ALA A 1 97 ? -10.914 -2.629 14.257 1.00 96.94 97 ALA A C 1
ATOM 743 O O . ALA A 1 97 ? -10.305 -3.021 13.264 1.00 96.94 97 ALA A O 1
ATOM 744 N N . GLY A 1 98 ? -10.303 -1.891 15.190 1.00 97.81 98 GLY A N 1
ATOM 745 C CA . GLY A 1 98 ? -8.888 -1.518 15.127 1.00 97.81 98 GLY A CA 1
ATOM 746 C C . GLY A 1 98 ? -7.942 -2.725 15.117 1.00 97.81 98 GLY A C 1
ATOM 747 O O . GLY A 1 98 ? -6.966 -2.722 14.365 1.00 97.81 98 GLY A O 1
ATOM 748 N N . LYS A 1 99 ? -8.238 -3.782 15.884 1.00 98.50 99 LYS A N 1
ATOM 749 C CA . LYS A 1 99 ? -7.468 -5.040 15.872 1.00 98.50 99 LYS A CA 1
ATOM 750 C C . LYS A 1 99 ? -7.589 -5.755 14.531 1.00 98.50 99 LYS A C 1
ATOM 752 O O . LYS A 1 99 ? -6.571 -6.119 13.952 1.00 98.50 99 LYS A O 1
ATOM 757 N N . HIS A 1 100 ? -8.807 -5.901 14.005 1.00 98.62 100 HIS A N 1
ATOM 758 C CA . HIS A 1 100 ? -9.023 -6.501 12.684 1.00 98.62 100 HIS A CA 1
ATOM 759 C C . HIS A 1 100 ? -8.307 -5.715 11.581 1.00 98.62 100 HIS A C 1
ATOM 761 O O . HIS A 1 100 ? -7.681 -6.302 10.701 1.00 98.62 100 HIS A O 1
ATOM 767 N N . ARG A 1 101 ? -8.327 -4.383 11.656 1.00 98.38 101 ARG A N 1
ATOM 768 C CA . ARG A 1 101 ? -7.601 -3.513 10.727 1.00 98.38 101 ARG A CA 1
ATOM 769 C C . ARG A 1 101 ? -6.092 -3.722 10.803 1.00 98.38 101 ARG A C 1
ATOM 771 O O . ARG A 1 101 ? -5.456 -3.858 9.762 1.00 98.38 101 ARG A O 1
ATOM 778 N N . PHE A 1 102 ? -5.529 -3.776 12.008 1.00 98.69 102 PHE A N 1
ATOM 779 C CA . PHE A 1 102 ? -4.111 -4.070 12.202 1.00 98.69 102 PHE A CA 1
ATOM 780 C C . PHE A 1 102 ? -3.726 -5.429 11.608 1.00 98.69 102 PHE A C 1
ATOM 782 O O . PHE A 1 102 ? -2.762 -5.504 10.851 1.00 98.69 102 PHE A O 1
ATOM 789 N N . GLU A 1 103 ? -4.502 -6.481 11.874 1.00 98.75 103 GLU A N 1
ATOM 790 C CA . GLU A 1 103 ? -4.216 -7.815 11.336 1.00 98.75 103 GLU A CA 1
ATOM 791 C C . GLU A 1 103 ? -4.355 -7.883 9.807 1.00 98.75 103 GLU A C 1
ATOM 793 O O . GLU A 1 103 ? -3.545 -8.547 9.162 1.00 98.75 103 GLU A O 1
ATOM 798 N N . ALA A 1 104 ? -5.313 -7.162 9.211 1.00 98.62 104 ALA A N 1
ATOM 799 C CA . ALA A 1 104 ? -5.437 -7.049 7.756 1.00 98.62 104 ALA A CA 1
ATOM 800 C C . ALA A 1 104 ? -4.214 -6.359 7.130 1.00 98.62 104 ALA A C 1
ATOM 802 O O . ALA A 1 104 ? -3.643 -6.85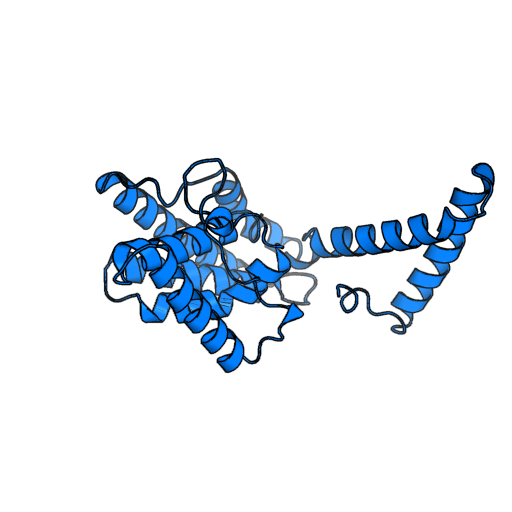6 6.162 1.00 98.62 104 ALA A O 1
ATOM 803 N N . VAL A 1 105 ? -3.790 -5.223 7.692 1.00 98.62 105 VAL A N 1
ATOM 804 C CA . VAL A 1 105 ? -2.631 -4.459 7.199 1.00 98.62 105 VAL A CA 1
ATOM 805 C C . VAL A 1 105 ? -1.338 -5.257 7.369 1.00 98.62 105 VAL A C 1
ATOM 807 O O . VAL A 1 105 ? -0.528 -5.306 6.449 1.00 98.62 105 VAL A O 1
ATOM 810 N N . LYS A 1 106 ? -1.172 -5.940 8.504 1.00 98.69 106 LYS A N 1
ATOM 811 C CA . LYS A 1 106 ? -0.021 -6.810 8.761 1.00 98.69 106 LYS A CA 1
ATOM 812 C C . LYS A 1 106 ? 0.041 -7.990 7.793 1.00 98.69 106 LYS A C 1
ATOM 814 O O . LYS A 1 106 ? 1.103 -8.268 7.256 1.00 98.69 106 LYS A O 1
ATOM 819 N N . ALA A 1 107 ? -1.083 -8.659 7.541 1.00 98.56 107 ALA A N 1
ATOM 820 C CA . ALA A 1 107 ? -1.129 -9.753 6.572 1.00 98.56 107 ALA A CA 1
ATOM 821 C C . ALA A 1 107 ? -0.751 -9.273 5.160 1.00 98.56 107 ALA A C 1
ATOM 823 O O . ALA A 1 107 ? -0.021 -9.949 4.440 1.00 98.56 107 ALA A O 1
ATOM 824 N N . LEU A 1 108 ? -1.191 -8.071 4.776 1.00 98.00 108 LEU A N 1
ATOM 825 C CA . LEU A 1 108 ? -0.810 -7.463 3.502 1.00 98.00 108 LEU A CA 1
ATOM 826 C C . LEU A 1 108 ? 0.695 -7.159 3.409 1.00 98.00 108 LEU A C 1
ATOM 828 O O . LEU A 1 108 ? 1.287 -7.380 2.353 1.00 98.00 108 LEU A O 1
ATOM 832 N N . ASP A 1 109 ? 1.317 -6.711 4.497 1.00 98.00 109 ASP A N 1
ATOM 833 C CA . ASP A 1 109 ? 2.766 -6.490 4.575 1.00 98.00 109 ASP A CA 1
ATOM 834 C C . ASP A 1 109 ? 3.562 -7.787 4.395 1.00 98.00 109 ASP A C 1
ATOM 836 O O . ASP A 1 109 ? 4.461 -7.864 3.560 1.00 98.00 109 ASP A O 1
ATOM 840 N N . GLU A 1 110 ? 3.139 -8.857 5.064 1.00 97.38 110 GLU A N 1
ATOM 841 C CA . GLU A 1 110 ? 3.739 -10.189 4.923 1.00 97.38 110 GLU A CA 1
ATOM 842 C C . GLU A 1 110 ? 3.578 -10.751 3.496 1.00 97.38 110 GLU A C 1
ATOM 844 O O . GLU A 1 110 ? 4.485 -11.401 2.963 1.00 97.38 110 GLU A O 1
ATOM 849 N N . ILE A 1 111 ? 2.445 -10.478 2.830 1.00 96.06 111 ILE A N 1
ATOM 850 C CA . ILE A 1 111 ? 2.258 -10.803 1.406 1.00 96.06 111 ILE A CA 1
ATOM 851 C C . ILE A 1 111 ? 3.277 -10.038 0.555 1.00 96.06 111 ILE A C 1
ATOM 853 O O . ILE A 1 111 ? 3.859 -10.621 -0.365 1.00 96.06 111 ILE A O 1
ATOM 857 N N . TYR A 1 112 ? 3.512 -8.756 0.838 1.00 95.00 112 TYR A N 1
ATOM 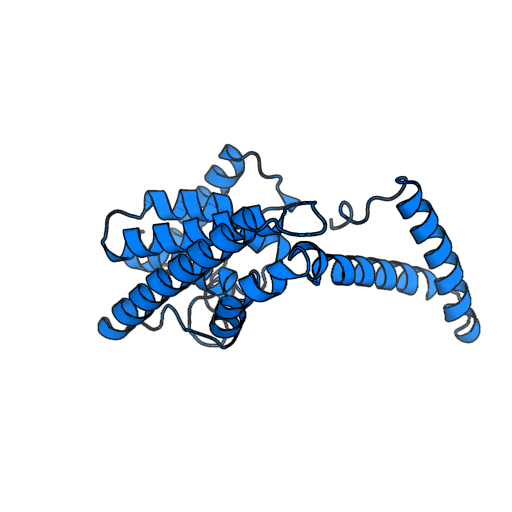858 C CA . TYR A 1 112 ? 4.477 -7.949 0.096 1.00 95.00 112 TYR A CA 1
ATOM 859 C C . TYR A 1 112 ? 5.914 -8.440 0.243 1.00 95.00 112 TYR A C 1
ATOM 861 O O . TYR A 1 112 ? 6.607 -8.515 -0.778 1.00 95.00 112 TYR A O 1
ATOM 869 N N . GLU A 1 113 ? 6.329 -8.829 1.450 1.00 93.06 113 GLU A N 1
ATOM 870 C CA . GLU A 1 113 ? 7.642 -9.436 1.693 1.00 93.06 113 GLU A CA 1
ATOM 871 C C . GLU A 1 113 ? 7.832 -10.706 0.855 1.00 93.06 113 GLU A C 1
ATOM 873 O O . GLU A 1 113 ? 8.848 -10.876 0.177 1.00 93.06 113 GLU A O 1
ATOM 878 N N . LEU A 1 114 ? 6.821 -11.580 0.828 1.00 92.50 114 LEU A N 1
ATOM 879 C CA . LEU A 1 114 ? 6.853 -12.796 0.012 1.00 92.50 114 LEU A CA 1
ATOM 880 C C . LEU A 1 114 ? 6.902 -12.488 -1.488 1.00 92.50 114 LEU A C 1
ATOM 882 O O . LEU A 1 114 ? 7.561 -13.204 -2.245 1.00 92.50 114 LEU A O 1
ATOM 886 N N . CYS A 1 115 ? 6.236 -11.420 -1.925 1.00 90.56 115 CYS A N 1
ATOM 887 C CA . CYS A 1 115 ? 6.274 -10.990 -3.318 1.00 90.56 115 CYS A CA 1
ATOM 888 C C . CYS A 1 115 ? 7.618 -10.372 -3.726 1.00 90.56 115 CYS A C 1
ATOM 890 O O . CYS A 1 115 ? 7.914 -10.352 -4.916 1.00 90.56 115 CYS A O 1
ATOM 892 N N . ASP A 1 116 ? 8.414 -9.835 -2.797 1.00 87.88 116 ASP A N 1
ATOM 893 C CA . ASP A 1 116 ? 9.732 -9.248 -3.096 1.00 87.88 116 ASP A CA 1
ATOM 894 C C . ASP A 1 116 ? 10.868 -10.267 -3.179 1.00 87.88 116 ASP A C 1
ATOM 896 O O . ASP A 1 116 ? 11.988 -9.919 -3.574 1.00 87.88 116 ASP A O 1
ATOM 900 N N . ASN A 1 117 ? 10.564 -11.535 -2.902 1.00 83.75 117 ASN A N 1
ATOM 901 C CA . ASN A 1 117 ? 11.494 -12.641 -3.033 1.00 83.75 117 ASN A CA 1
ATOM 902 C C . ASN A 1 117 ? 12.133 -12.676 -4.435 1.00 83.75 117 ASN A C 1
ATOM 904 O O . ASN A 1 117 ? 11.449 -12.687 -5.459 1.00 83.75 117 ASN A O 1
ATOM 908 N N . GLN A 1 118 ? 13.466 -12.694 -4.471 1.00 81.44 118 GLN A N 1
ATOM 909 C CA . GLN A 1 118 ? 14.252 -12.683 -5.707 1.00 81.44 118 GLN A CA 1
ATOM 910 C C . GLN A 1 118 ? 14.354 -14.062 -6.371 1.00 81.44 118 GLN A C 1
ATOM 912 O O . GLN A 1 118 ? 14.861 -14.173 -7.487 1.00 81.44 118 GLN A O 1
ATOM 917 N N . LYS A 1 119 ? 13.885 -15.124 -5.705 1.00 83.75 119 LYS A N 1
ATOM 918 C CA . LYS A 1 119 ? 13.850 -16.469 -6.286 1.00 83.75 119 LYS A CA 1
ATOM 919 C C . LYS A 1 119 ? 12.959 -16.494 -7.530 1.00 83.75 119 LYS A C 1
ATOM 921 O O . LYS A 1 119 ? 12.013 -15.725 -7.660 1.00 83.75 119 LYS A O 1
ATOM 926 N N . TYR A 1 120 ? 13.229 -17.431 -8.436 1.00 80.88 120 TYR A N 1
ATOM 927 C CA . TYR A 1 120 ? 12.388 -17.650 -9.618 1.00 80.88 120 TYR A CA 1
ATOM 928 C C . TYR A 1 120 ? 11.082 -18.397 -9.284 1.00 80.88 120 TYR A C 1
ATOM 930 O O . TYR A 1 120 ? 10.041 -18.157 -9.893 1.00 80.88 120 TYR A O 1
ATOM 938 N N . LYS A 1 121 ? 11.122 -19.284 -8.281 1.00 83.69 121 LYS A N 1
ATOM 939 C CA . LYS A 1 121 ? 9.971 -20.057 -7.790 1.00 83.69 121 LYS A CA 1
ATOM 940 C C . LYS A 1 121 ? 9.838 -19.926 -6.281 1.00 83.69 121 LYS A C 1
ATOM 942 O O . LYS A 1 121 ? 10.850 -19.965 -5.581 1.00 83.69 121 LYS A O 1
ATOM 947 N N . CYS A 1 122 ? 8.599 -19.823 -5.806 1.00 85.62 122 CYS A N 1
ATOM 948 C CA . CYS A 1 122 ? 8.298 -19.981 -4.391 1.00 85.62 122 CYS A CA 1
ATOM 949 C C . CYS A 1 122 ? 8.453 -21.451 -4.001 1.00 85.62 122 CYS A C 1
ATOM 951 O O . CYS A 1 122 ? 7.990 -22.347 -4.713 1.00 85.62 122 CYS A O 1
ATOM 953 N N . ASP A 1 123 ? 9.071 -21.711 -2.856 1.00 90.88 123 ASP A N 1
ATOM 954 C CA . ASP A 1 123 ? 9.033 -23.050 -2.282 1.00 90.88 123 ASP A CA 1
ATOM 955 C C . ASP A 1 123 ? 7.641 -23.367 -1.689 1.00 90.88 123 ASP A C 1
ATOM 957 O O . ASP A 1 123 ? 6.770 -22.505 -1.525 1.00 90.88 123 ASP A O 1
ATOM 961 N N . ARG A 1 124 ? 7.400 -24.641 -1.355 1.00 92.06 124 ARG A N 1
ATOM 962 C CA . ARG A 1 124 ? 6.100 -25.088 -0.822 1.00 92.06 124 ARG A CA 1
ATOM 963 C C . ARG A 1 124 ? 5.741 -24.410 0.508 1.00 92.06 124 ARG A C 1
ATOM 965 O O . ARG A 1 124 ? 4.558 -24.301 0.836 1.00 92.06 124 ARG A O 1
ATOM 972 N N . ARG A 1 125 ? 6.736 -23.990 1.294 1.00 93.31 125 ARG A N 1
ATOM 973 C CA . ARG A 1 125 ? 6.533 -23.308 2.577 1.00 93.31 125 ARG A CA 1
ATOM 974 C C . ARG A 1 125 ? 6.127 -21.855 2.343 1.00 93.31 125 ARG A C 1
ATOM 976 O O . ARG A 1 125 ? 5.168 -21.411 2.967 1.00 93.31 125 ARG A O 1
ATOM 983 N N . GLU A 1 126 ? 6.804 -21.155 1.442 1.00 92.75 126 GLU A N 1
ATOM 984 C CA . GLU A 1 126 ? 6.498 -19.788 1.009 1.00 92.75 126 GLU A CA 1
ATOM 985 C C . GLU A 1 126 ? 5.097 -19.713 0.392 1.00 92.75 126 GLU A C 1
ATOM 987 O O . GLU A 1 126 ? 4.311 -18.856 0.787 1.00 92.75 126 GLU A O 1
ATOM 992 N N . HIS A 1 127 ? 4.733 -20.664 -0.476 1.00 93.31 127 HIS A N 1
ATOM 993 C CA . HIS A 1 127 ? 3.378 -20.758 -1.034 1.00 93.31 127 HIS A CA 1
ATOM 994 C C . HIS A 1 127 ? 2.311 -20.889 0.061 1.00 93.31 127 HIS A C 1
ATOM 996 O O . HIS A 1 127 ? 1.352 -20.124 0.093 1.00 93.31 127 HIS A O 1
ATOM 1002 N N . ARG A 1 128 ? 2.483 -21.838 0.994 1.00 95.75 128 ARG A N 1
ATOM 1003 C CA . ARG A 1 128 ? 1.551 -22.023 2.123 1.00 95.75 128 ARG A CA 1
ATOM 1004 C C . ARG A 1 128 ? 1.500 -20.807 3.044 1.00 95.75 128 ARG A C 1
ATOM 1006 O O . ARG A 1 128 ? 0.463 -20.552 3.644 1.00 95.75 128 ARG A O 1
ATOM 1013 N N . LYS A 1 129 ? 2.615 -20.088 3.211 1.00 95.94 129 LYS A N 1
ATOM 1014 C CA . LYS A 1 129 ? 2.626 -18.830 3.965 1.00 95.94 129 LYS A CA 1
ATOM 1015 C C . LYS A 1 129 ? 1.788 -17.784 3.227 1.00 95.94 129 LYS A C 1
ATOM 1017 O O . LYS A 1 129 ? 0.926 -17.184 3.849 1.00 95.94 129 LYS A O 1
ATOM 1022 N N . MET A 1 130 ? 1.966 -17.634 1.914 1.00 95.25 130 MET A N 1
ATOM 1023 C CA . MET A 1 130 ? 1.187 -16.680 1.120 1.00 95.25 130 MET A CA 1
ATOM 1024 C C . MET A 1 130 ? -0.316 -16.972 1.152 1.00 95.25 130 MET A C 1
ATOM 1026 O O . MET A 1 130 ? -1.097 -16.050 1.352 1.00 95.25 130 MET A O 1
ATOM 1030 N N . GLU A 1 131 ? -0.713 -18.236 0.994 1.00 97.12 131 GLU A N 1
ATOM 1031 C CA . GLU A 1 131 ? -2.109 -18.682 1.114 1.00 97.12 131 GLU A CA 1
ATOM 1032 C C . GLU A 1 131 ? -2.717 -18.244 2.456 1.00 97.12 131 GLU A C 1
ATOM 1034 O O . GLU A 1 131 ? -3.727 -17.545 2.484 1.00 97.12 131 GLU A O 1
ATOM 1039 N N . LYS A 1 132 ? -2.031 -18.543 3.567 1.00 98.25 132 LYS A N 1
ATOM 1040 C CA . LYS A 1 132 ? -2.482 -18.164 4.914 1.00 98.25 132 LYS A CA 1
ATOM 1041 C C . LYS A 1 132 ? -2.614 -16.657 5.108 1.00 98.25 132 LYS A C 1
ATOM 1043 O O . LYS A 1 132 ? -3.584 -16.214 5.716 1.00 98.25 132 LYS A O 1
ATOM 1048 N N . GLU A 1 133 ? -1.647 -15.874 4.636 1.00 98.19 133 GLU A N 1
ATOM 1049 C CA . GLU A 1 133 ? -1.703 -14.416 4.787 1.00 98.19 133 GLU A CA 1
ATOM 1050 C C . GLU A 1 133 ? -2.793 -13.796 3.898 1.00 98.19 133 GLU A C 1
ATOM 1052 O O . GLU A 1 133 ? -3.464 -12.857 4.321 1.00 98.19 133 GLU A O 1
ATOM 1057 N N . ILE A 1 134 ? -3.050 -14.348 2.705 1.00 98.00 134 ILE A N 1
ATOM 1058 C CA . ILE A 1 134 ? -4.177 -13.925 1.857 1.00 98.00 134 ILE A CA 1
ATOM 1059 C C . ILE A 1 134 ? -5.509 -14.226 2.541 1.00 98.00 134 ILE A C 1
ATOM 1061 O O . ILE A 1 134 ? -6.348 -13.330 2.639 1.00 98.00 134 ILE A O 1
ATOM 1065 N N . ASP A 1 135 ? -5.696 -15.440 3.057 1.00 98.44 135 ASP A N 1
ATOM 1066 C CA . ASP A 1 135 ? -6.920 -15.810 3.773 1.00 98.44 135 ASP A CA 1
ATOM 1067 C C . ASP A 1 135 ? -7.144 -14.909 4.986 1.00 98.44 135 ASP A C 1
ATOM 1069 O O . ASP A 1 135 ? -8.247 -14.403 5.205 1.00 98.44 135 ASP A O 1
ATOM 1073 N N . LYS A 1 136 ? -6.079 -14.641 5.745 1.00 98.62 136 LYS A N 1
ATOM 1074 C CA . LYS A 1 136 ? -6.107 -13.736 6.893 1.00 98.62 136 LYS A CA 1
ATOM 1075 C C . LYS A 1 136 ? -6.504 -12.316 6.487 1.00 98.62 136 LYS A C 1
ATOM 1077 O O . LYS A 1 136 ? -7.398 -11.731 7.103 1.00 98.62 136 LYS A O 1
ATOM 1082 N N . LEU A 1 137 ? -5.892 -11.771 5.435 1.00 98.69 137 LEU A N 1
ATOM 1083 C CA . LEU A 1 137 ? -6.237 -10.461 4.88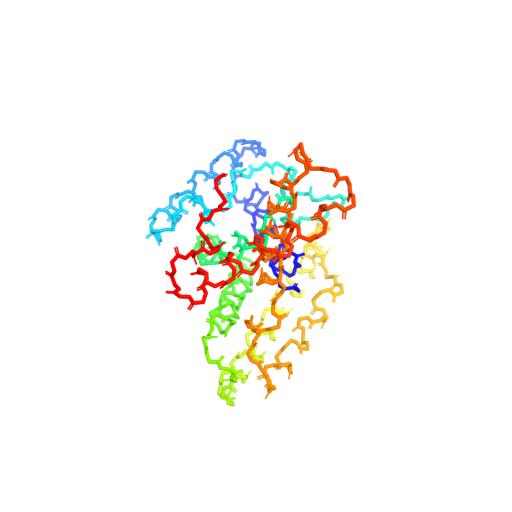5 1.00 98.69 137 LEU A CA 1
ATOM 1084 C C . LEU A 1 137 ? -7.722 -10.392 4.502 1.00 98.69 137 LEU A C 1
ATOM 1086 O O . LEU A 1 137 ? -8.422 -9.465 4.917 1.00 98.69 137 LEU A O 1
ATOM 1090 N N . LEU A 1 138 ? -8.214 -11.368 3.737 1.00 98.44 138 LEU A N 1
ATOM 1091 C CA . LEU A 1 138 ? -9.599 -11.392 3.262 1.00 98.44 138 LEU A CA 1
ATOM 1092 C C . LEU A 1 138 ? -10.601 -11.578 4.407 1.00 98.44 138 LE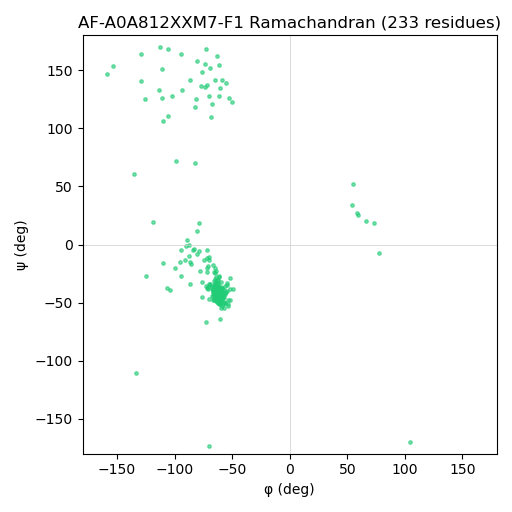U A C 1
ATOM 1094 O O . LEU A 1 138 ? -11.640 -10.913 4.415 1.00 98.44 138 LEU A O 1
ATOM 1098 N N . LEU A 1 139 ? -10.280 -12.414 5.396 1.00 98.56 139 LEU A N 1
ATOM 1099 C CA . LEU A 1 139 ? -11.096 -12.625 6.591 1.00 98.56 139 LEU A CA 1
ATOM 1100 C C . LEU A 1 139 ? -11.275 -11.321 7.374 1.00 98.56 139 LEU A C 1
ATOM 1102 O O . LEU A 1 139 ? -12.405 -10.899 7.638 1.00 98.56 139 LEU A O 1
ATOM 1106 N N . HIS A 1 140 ? -10.171 -10.658 7.725 1.00 98.75 140 HIS A N 1
ATOM 1107 C CA . HIS A 1 140 ? -10.236 -9.420 8.497 1.00 98.75 140 HIS A CA 1
ATOM 1108 C C . HIS A 1 140 ? -10.862 -8.275 7.694 1.00 98.75 140 HIS A C 1
ATOM 1110 O O . HIS A 1 140 ? -11.641 -7.505 8.254 1.00 98.75 140 HIS A O 1
ATOM 1116 N N . TYR A 1 141 ? -10.607 -8.186 6.386 1.00 98.56 141 TYR A N 1
ATOM 1117 C CA . TYR A 1 141 ? -11.257 -7.187 5.535 1.00 98.56 141 TYR A CA 1
ATOM 1118 C C . TYR A 1 141 ? -12.775 -7.401 5.442 1.00 98.56 141 TYR A C 1
ATOM 1120 O O . TYR A 1 141 ? -13.540 -6.442 5.520 1.00 98.56 141 TYR A O 1
ATOM 1128 N N . THR A 1 142 ? -13.224 -8.653 5.328 1.00 98.38 142 THR A N 1
ATOM 1129 C CA . THR A 1 142 ? -14.656 -8.998 5.293 1.00 98.38 142 THR A CA 1
ATOM 1130 C C . THR A 1 142 ? -15.346 -8.635 6.605 1.00 98.38 142 THR A C 1
ATOM 1132 O O . THR A 1 142 ? -16.442 -8.075 6.583 1.00 98.38 142 THR A O 1
ATOM 1135 N N . PHE A 1 143 ? -14.690 -8.880 7.744 1.00 98.50 143 PHE A N 1
ATOM 1136 C CA . PHE A 1 143 ? -15.185 -8.429 9.045 1.00 98.50 143 PHE A CA 1
ATOM 1137 C C . PHE A 1 143 ? -15.388 -6.907 9.077 1.00 98.50 143 PHE A C 1
ATOM 1139 O O . PHE A 1 143 ? -16.464 -6.443 9.444 1.00 98.50 143 PHE A O 1
ATOM 1146 N N . LEU A 1 144 ? -14.388 -6.135 8.640 1.00 98.44 144 LEU A N 1
ATOM 1147 C CA . LEU A 1 144 ? -14.453 -4.667 8.615 1.00 98.44 144 LEU A CA 1
ATOM 1148 C C . LEU A 1 144 ? -15.535 -4.148 7.662 1.00 98.44 144 LEU A C 1
ATOM 1150 O O . LEU A 1 144 ? -16.207 -3.167 7.966 1.00 98.44 144 LEU A O 1
ATOM 1154 N N . SER A 1 145 ? -15.728 -4.823 6.527 1.00 98.06 145 SER A N 1
ATOM 1155 C CA . SER A 1 145 ? -16.805 -4.530 5.577 1.00 98.06 145 SER A CA 1
ATOM 1156 C C . SER A 1 145 ? -18.182 -4.703 6.209 1.00 98.06 145 SER A C 1
ATOM 1158 O O . SER A 1 145 ? -19.020 -3.804 6.122 1.00 98.06 145 SER A O 1
ATOM 1160 N N . ARG A 1 146 ? -18.392 -5.814 6.923 1.00 98.25 146 ARG A N 1
ATOM 1161 C CA . ARG A 1 146 ? -19.633 -6.068 7.657 1.00 98.25 146 ARG A CA 1
ATOM 1162 C C . ARG A 1 146 ? -19.852 -5.060 8.787 1.00 98.25 146 ARG A C 1
ATOM 1164 O O . ARG A 1 146 ? -20.927 -4.482 8.859 1.00 98.25 146 ARG A O 1
ATOM 1171 N N . ASP A 1 147 ? -18.842 -4.803 9.618 1.00 97.75 147 ASP A N 1
ATOM 1172 C CA . ASP A 1 147 ? -18.940 -3.826 10.716 1.00 97.75 147 ASP A CA 1
ATOM 1173 C C . ASP A 1 147 ? -19.255 -2.412 10.196 1.00 97.75 147 ASP A C 1
ATOM 1175 O O . ASP A 1 147 ? -20.096 -1.710 10.757 1.00 97.75 147 ASP A O 1
ATOM 1179 N N . ALA A 1 148 ? -18.641 -1.994 9.084 1.00 97.25 148 ALA A N 1
ATOM 1180 C CA . ALA A 1 148 ? -18.953 -0.717 8.449 1.00 97.25 148 ALA A CA 1
ATOM 1181 C C . ALA A 1 148 ? -20.393 -0.671 7.917 1.00 97.25 148 ALA A C 1
ATOM 1183 O O . ALA A 1 148 ? -21.079 0.335 8.116 1.00 97.25 148 ALA A O 1
ATOM 1184 N N . PHE A 1 149 ? -20.856 -1.752 7.282 1.00 97.12 149 PHE A N 1
ATOM 1185 C CA . PHE A 1 149 ? -22.224 -1.872 6.781 1.00 97.12 149 PHE A CA 1
ATOM 1186 C C . PHE A 1 149 ? -23.255 -1.795 7.912 1.00 97.12 149 PHE A C 1
ATOM 1188 O O . PHE A 1 149 ? -24.184 -0.992 7.827 1.00 97.12 149 PHE A O 1
ATOM 1195 N N . ASP A 1 150 ? -23.045 -2.542 8.998 1.00 97.62 150 ASP A N 1
ATOM 1196 C CA . ASP A 1 150 ? -23.931 -2.567 10.170 1.00 97.62 150 ASP A CA 1
ATOM 1197 C C . ASP A 1 150 ? -24.028 -1.179 10.840 1.00 97.62 150 ASP A C 1
ATOM 1199 O O . ASP A 1 150 ? -25.061 -0.813 11.400 1.00 97.62 150 ASP A O 1
ATOM 1203 N N . ARG A 1 151 ? -22.978 -0.354 10.723 1.00 96.19 151 ARG A N 1
ATOM 1204 C CA . ARG A 1 151 ? -22.940 1.042 11.202 1.00 96.19 151 ARG A CA 1
ATOM 1205 C C . ARG A 1 151 ? -23.425 2.073 10.176 1.00 96.19 151 ARG A C 1
ATOM 1207 O O . ARG A 1 151 ? -23.307 3.273 10.425 1.00 96.19 151 ARG A O 1
ATOM 1214 N N . GLY A 1 152 ? -23.905 1.645 9.009 1.00 95.94 152 GLY A N 1
ATOM 1215 C CA . GLY A 1 152 ? -24.349 2.534 7.931 1.00 95.94 152 GLY A CA 1
ATOM 1216 C C . GLY A 1 152 ? -23.227 3.363 7.291 1.00 95.94 152 GLY A C 1
ATOM 1217 O O . GLY A 1 152 ? -23.492 4.395 6.672 1.00 95.94 152 GLY A O 1
ATOM 1218 N N 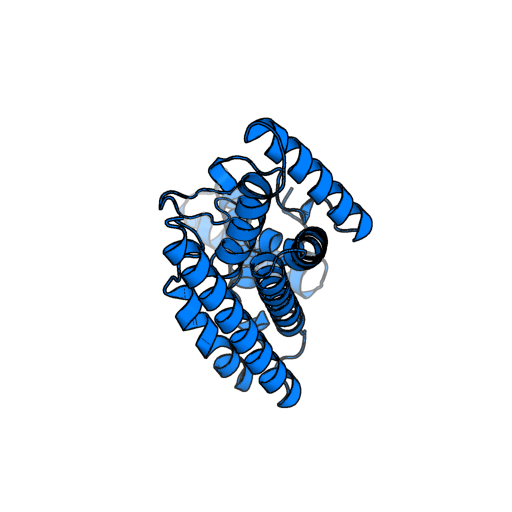. LYS A 1 153 ? -21.964 2.944 7.437 1.00 95.50 153 LYS A N 1
ATOM 1219 C CA . LYS A 1 153 ? -20.795 3.631 6.878 1.00 95.50 153 LYS A CA 1
ATOM 1220 C C . LYS A 1 153 ? -20.428 3.045 5.512 1.00 95.50 153 LYS A C 1
ATOM 1222 O O . LYS A 1 153 ? -20.283 1.839 5.348 1.00 95.50 153 LYS A O 1
ATOM 1227 N N . LYS A 1 154 ? -20.182 3.909 4.522 1.00 95.00 154 LYS A N 1
ATOM 1228 C CA . LYS A 1 154 ? -19.698 3.512 3.185 1.00 95.00 154 LYS A CA 1
ATOM 1229 C C . LYS A 1 154 ? -18.181 3.300 3.187 1.00 95.00 154 LYS A C 1
ATOM 1231 O O . LYS A 1 154 ? -17.433 4.102 2.633 1.00 95.00 154 LYS A O 1
ATOM 1236 N N . ARG A 1 155 ? -17.717 2.236 3.841 1.00 96.00 155 ARG A N 1
ATOM 1237 C CA . ARG A 1 155 ? -16.292 1.878 3.953 1.00 96.00 155 ARG A CA 1
ATOM 1238 C C . ARG A 1 155 ? -16.069 0.416 3.551 1.00 96.00 155 ARG A C 1
ATOM 1240 O O . ARG A 1 155 ? -17.025 -0.344 3.446 1.00 96.00 155 ARG A O 1
ATOM 1247 N N . TYR A 1 156 ? -14.817 0.045 3.292 1.00 96.56 156 TYR A N 1
ATOM 1248 C CA . TYR A 1 156 ? -14.394 -1.340 3.035 1.00 96.56 156 TYR A CA 1
ATOM 1249 C C . TYR A 1 156 ? -15.149 -2.056 1.896 1.00 96.56 156 TYR A C 1
ATOM 1251 O O . TYR A 1 156 ? -15.674 -3.159 2.062 1.00 96.56 156 TYR A O 1
ATOM 1259 N N . SER A 1 157 ? -15.220 -1.430 0.717 1.00 95.50 157 SER A N 1
ATOM 1260 C CA . SER A 1 157 ? -15.842 -2.052 -0.455 1.00 95.50 157 SER A CA 1
ATOM 1261 C C . SER A 1 157 ? -15.009 -3.210 -1.009 1.00 95.50 157 SER A C 1
ATOM 1263 O O . SER A 1 157 ? -13.832 -3.062 -1.345 1.00 95.50 157 SER A O 1
ATOM 1265 N N . VAL A 1 158 ? -15.654 -4.364 -1.172 1.00 95.31 158 VAL A N 1
ATOM 1266 C CA . VAL A 1 158 ? -15.062 -5.526 -1.839 1.00 95.31 158 VAL A CA 1
ATOM 1267 C C . VAL A 1 158 ? -15.213 -5.352 -3.349 1.00 95.31 158 VAL A C 1
ATOM 1269 O O . VAL A 1 158 ? -16.318 -5.267 -3.878 1.00 95.31 158 VAL A O 1
ATOM 1272 N N . THR A 1 159 ? -14.088 -5.281 -4.054 1.00 94.12 159 THR A N 1
ATOM 1273 C CA . THR A 1 159 ? -14.040 -5.184 -5.522 1.00 94.12 159 THR A CA 1
ATOM 1274 C C . THR A 1 159 ? -13.609 -6.508 -6.150 1.00 94.12 159 THR A C 1
ATOM 1276 O O . THR A 1 159 ? -13.055 -7.372 -5.472 1.00 94.12 159 THR A O 1
ATOM 1279 N N . GLN A 1 160 ? -13.757 -6.650 -7.474 1.00 96.19 160 GLN A N 1
ATOM 1280 C CA . GLN A 1 160 ? -13.276 -7.826 -8.219 1.00 96.19 160 GLN A CA 1
ATOM 1281 C C . GLN A 1 160 ? -11.797 -8.154 -7.937 1.00 96.19 160 GLN A C 1
ATOM 1283 O O . GLN A 1 160 ? -11.391 -9.313 -7.983 1.00 96.19 160 GLN A O 1
ATOM 1288 N N . LYS A 1 161 ? -10.977 -7.146 -7.607 1.00 95.38 161 LYS A N 1
ATOM 1289 C CA . LYS A 1 161 ? -9.555 -7.341 -7.296 1.00 95.38 161 LYS A CA 1
ATOM 1290 C C . LYS A 1 161 ? -9.337 -8.178 -6.032 1.00 95.38 161 LYS A C 1
ATOM 1292 O O . LYS A 1 161 ? -8.362 -8.912 -6.001 1.00 95.38 161 LYS A O 1
ATOM 1297 N N . PHE A 1 162 ? -10.245 -8.136 -5.054 1.00 96.69 162 PHE A N 1
ATOM 1298 C CA . PHE A 1 162 ? -10.181 -9.006 -3.873 1.00 96.69 162 PHE A CA 1
ATOM 1299 C C . PHE A 1 162 ? -10.388 -10.474 -4.245 1.00 96.69 162 PHE A C 1
ATO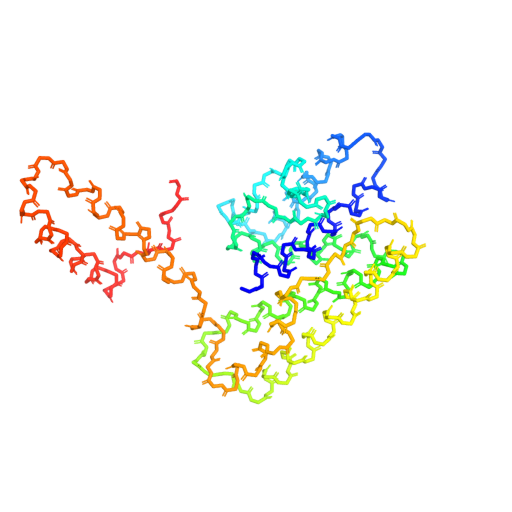M 1301 O O . PHE A 1 162 ? -9.644 -11.332 -3.780 1.00 96.69 162 PHE A O 1
ATOM 1308 N N . HIS A 1 163 ? -11.340 -10.757 -5.139 1.00 96.25 163 HIS A N 1
ATOM 1309 C CA . HIS A 1 163 ? -11.540 -12.110 -5.654 1.00 96.25 163 HIS A CA 1
ATOM 1310 C C . HIS A 1 163 ? -10.301 -12.615 -6.399 1.00 96.25 163 HIS A C 1
ATOM 1312 O O . HIS A 1 163 ? -9.848 -13.729 -6.165 1.00 96.25 163 HIS A O 1
ATOM 1318 N N . LEU A 1 164 ? -9.706 -11.780 -7.257 1.00 95.19 164 LEU A N 1
ATOM 1319 C CA . LEU A 1 164 ? -8.455 -12.141 -7.926 1.00 95.19 164 LEU A CA 1
ATOM 1320 C C . LEU A 1 164 ? -7.320 -12.384 -6.917 1.00 95.19 164 LEU A C 1
ATOM 1322 O O . LEU A 1 164 ? -6.525 -13.300 -7.112 1.00 95.19 164 LEU A O 1
ATOM 1326 N N . THR A 1 165 ? -7.269 -11.611 -5.826 1.00 94.88 165 THR A N 1
ATOM 1327 C CA . THR A 1 165 ? -6.289 -11.802 -4.750 1.00 94.88 165 THR A CA 1
ATOM 1328 C C . THR A 1 165 ? -6.475 -13.126 -4.014 1.00 94.88 165 THR A C 1
ATOM 1330 O O . THR A 1 165 ? -5.470 -13.745 -3.683 1.00 94.88 165 THR A O 1
ATOM 1333 N N . ALA A 1 166 ? -7.702 -13.627 -3.844 1.00 96.50 166 ALA A N 1
ATOM 1334 C CA . ALA A 1 166 ? -7.938 -14.953 -3.260 1.00 96.50 166 ALA A CA 1
ATOM 1335 C C . ALA A 1 166 ? -7.202 -16.066 -4.029 1.00 96.50 166 ALA A C 1
ATOM 1337 O O . ALA A 1 166 ? -6.648 -16.983 -3.433 1.00 96.50 166 ALA A O 1
ATOM 1338 N N . HIS A 1 167 ? -7.103 -15.937 -5.353 1.00 94.50 167 HIS A N 1
ATOM 1339 C CA . HIS A 1 167 ? -6.418 -16.903 -6.222 1.00 94.50 167 HIS A CA 1
ATOM 1340 C C . HIS A 1 167 ? -4.934 -16.601 -6.440 1.00 94.50 167 HIS A C 1
ATOM 1342 O O . HIS A 1 167 ? -4.247 -17.340 -7.142 1.00 94.50 167 HIS A O 1
ATOM 1348 N N . PHE A 1 168 ? -4.415 -15.515 -5.870 1.00 91.50 168 PHE A N 1
ATOM 1349 C CA . PHE A 1 168 ? -3.072 -15.028 -6.181 1.00 91.50 168 PHE A CA 1
ATOM 1350 C C . PHE A 1 168 ? -1.966 -15.998 -5.747 1.00 91.50 168 PHE A C 1
ATOM 1352 O O . PHE A 1 168 ? -0.996 -16.199 -6.478 1.00 91.50 168 PHE A O 1
ATOM 1359 N N . HIS A 1 169 ? -2.143 -16.683 -4.615 1.00 93.31 169 HIS A N 1
ATOM 1360 C CA . HIS A 1 169 ? -1.208 -17.716 -4.161 1.00 93.31 169 HIS A CA 1
ATOM 1361 C C . HIS A 1 169 ? -1.066 -18.879 -5.161 1.00 93.31 169 HIS A C 1
ATOM 1363 O O . HIS A 1 169 ? 0.032 -19.406 -5.313 1.00 93.31 169 HIS A O 1
ATOM 1369 N N . LEU A 1 170 ? -2.116 -19.233 -5.913 1.00 92.50 170 LEU A N 1
ATOM 1370 C CA . LEU A 1 170 ? -2.061 -20.324 -6.896 1.00 92.50 170 LEU A CA 1
ATOM 1371 C C . LEU A 1 170 ? -1.047 -20.042 -8.011 1.00 92.50 170 LEU A C 1
ATOM 1373 O O . LEU A 1 170 ? -0.378 -20.957 -8.488 1.00 92.50 170 LEU A O 1
ATOM 1377 N N . GLN A 1 171 ? -0.871 -18.772 -8.390 1.00 87.88 171 GLN A N 1
ATOM 1378 C CA . GLN A 1 171 ? 0.149 -18.376 -9.369 1.00 87.88 171 GLN A CA 1
ATOM 1379 C C . GLN A 1 171 ? 1.570 -18.621 -8.840 1.00 87.88 171 GLN A C 1
ATOM 1381 O O . GLN A 1 171 ? 2.465 -18.992 -9.602 1.00 87.88 171 GLN A O 1
ATOM 1386 N N . CYS A 1 172 ? 1.757 -18.506 -7.522 1.00 86.69 172 CYS A N 1
ATOM 1387 C CA . CYS A 1 172 ? 3.050 -18.680 -6.861 1.00 86.69 172 CYS A CA 1
ATOM 1388 C C . CYS A 1 172 ? 3.577 -20.117 -6.933 1.00 86.69 172 CYS A C 1
ATOM 1390 O O . CYS A 1 172 ? 4.771 -20.338 -6.736 1.00 86.69 172 CYS A O 1
ATOM 1392 N N . GLN A 1 173 ? 2.717 -21.095 -7.239 1.00 86.38 173 GLN A N 1
ATOM 1393 C CA . GLN A 1 173 ? 3.132 -22.485 -7.464 1.00 86.38 173 GLN A CA 1
ATOM 1394 C C . GLN A 1 173 ? 4.041 -22.628 -8.689 1.00 86.38 173 GLN A C 1
ATOM 1396 O O . GLN A 1 173 ? 4.871 -23.535 -8.744 1.00 86.38 173 GLN A O 1
ATOM 1401 N N . PHE A 1 174 ? 3.891 -21.737 -9.670 1.00 88.00 174 PHE A N 1
ATOM 1402 C CA . PHE A 1 174 ? 4.584 -21.833 -10.951 1.00 88.00 174 PHE A CA 1
ATOM 1403 C C . PHE A 1 174 ? 5.744 -20.844 -11.063 1.00 88.00 174 PHE A C 1
ATOM 1405 O O . PHE A 1 174 ? 6.803 -21.211 -11.579 1.00 88.00 174 PHE A O 1
ATOM 1412 N N . MET A 1 175 ? 5.568 -19.618 -10.561 1.00 88.31 175 MET A N 1
ATOM 1413 C CA . MET A 1 175 ? 6.568 -18.548 -10.617 1.00 88.31 175 MET A CA 1
ATOM 1414 C C . MET A 1 175 ? 6.396 -17.559 -9.465 1.00 88.31 175 MET A C 1
ATOM 1416 O O . MET A 1 175 ? 5.288 -17.373 -8.969 1.00 88.31 175 MET A O 1
ATOM 1420 N N . THR A 1 176 ? 7.469 -16.884 -9.053 1.00 85.38 176 THR A N 1
ATOM 1421 C CA . THR A 1 176 ? 7.349 -15.825 -8.045 1.00 85.38 176 THR A CA 1
ATOM 1422 C C . THR A 1 176 ? 6.529 -14.637 -8.563 1.00 85.38 176 THR A C 1
ATOM 1424 O O . THR A 1 176 ? 6.692 -14.225 -9.717 1.00 85.38 176 THR A O 1
ATOM 1427 N N . PRO A 1 177 ? 5.682 -14.020 -7.714 1.00 85.38 177 PRO A N 1
ATOM 1428 C CA . PRO A 1 177 ? 4.864 -12.869 -8.100 1.00 85.38 177 PRO A CA 1
ATOM 1429 C C . PRO A 1 177 ? 5.636 -11.700 -8.697 1.00 85.38 177 PRO A C 1
ATOM 1431 O O . PRO A 1 177 ? 5.130 -11.021 -9.590 1.00 85.38 177 PRO A O 1
ATOM 1434 N N . ARG A 1 178 ? 6.875 -11.485 -8.239 1.00 83.12 178 ARG A N 1
ATOM 1435 C CA . ARG A 1 178 ? 7.770 -10.446 -8.757 1.00 83.12 178 ARG A CA 1
ATOM 1436 C C . ARG A 1 178 ? 7.908 -10.501 -10.276 1.00 83.12 178 ARG A C 1
ATOM 1438 O O . ARG A 1 178 ? 7.949 -9.457 -10.917 1.00 83.12 178 ARG A O 1
ATOM 1445 N N . LEU A 1 179 ? 7.960 -11.707 -10.840 1.00 77.38 179 LEU A N 1
ATOM 1446 C CA . LEU A 1 179 ? 8.160 -11.936 -12.270 1.00 77.38 179 LEU A CA 1
ATOM 1447 C C . LEU A 1 179 ? 6.894 -11.702 -13.099 1.00 77.38 179 LEU A C 1
ATOM 1449 O O . LEU A 1 179 ? 6.987 -11.443 -14.294 1.00 77.38 179 LEU A O 1
ATOM 1453 N N . ALA A 1 180 ? 5.719 -11.797 -12.477 1.00 75.06 180 ALA A N 1
ATOM 1454 C CA . ALA A 1 180 ? 4.433 -11.547 -13.123 1.00 75.06 180 ALA A CA 1
ATOM 1455 C C . ALA A 1 180 ? 3.941 -10.101 -12.922 1.00 75.06 180 ALA A C 1
ATOM 1457 O O . ALA A 1 180 ? 2.904 -9.713 -13.466 1.00 75.06 180 ALA A O 1
ATOM 1458 N N . TRP A 1 181 ? 4.653 -9.290 -12.133 1.00 74.56 181 TRP A N 1
ATOM 1459 C CA . TRP A 1 181 ? 4.251 -7.915 -11.864 1.00 74.56 181 TRP A CA 1
ATOM 1460 C C . TRP A 1 181 ? 4.557 -6.994 -13.040 1.00 74.56 181 TRP A C 1
ATOM 1462 O O . TRP A 1 181 ? 5.654 -6.987 -13.594 1.00 74.56 181 TRP A O 1
ATOM 1472 N N . THR A 1 182 ? 3.600 -6.129 -13.362 1.00 64.12 182 THR A N 1
ATOM 1473 C CA . THR A 1 182 ? 3.693 -5.172 -14.467 1.00 64.12 182 THR A CA 1
ATOM 1474 C C . THR A 1 182 ? 4.655 -4.008 -14.225 1.00 64.12 182 THR A C 1
ATOM 1476 O O . THR A 1 182 ? 4.900 -3.262 -15.164 1.00 64.12 182 THR A O 1
ATOM 1479 N N . TYR A 1 183 ? 5.262 -3.857 -13.037 1.00 64.75 183 TYR A N 1
ATOM 1480 C CA . TYR A 1 183 ? 6.187 -2.743 -12.779 1.00 64.75 183 TYR A CA 1
ATOM 1481 C C . TYR A 1 183 ? 7.418 -2.752 -13.676 1.00 64.75 183 TYR A C 1
ATOM 1483 O O . TYR A 1 183 ? 7.779 -1.704 -14.201 1.00 64.75 183 TYR A O 1
ATOM 1491 N N . GLY A 1 184 ? 8.036 -3.918 -13.890 1.00 64.44 184 GLY A N 1
ATOM 1492 C CA . GLY A 1 184 ? 9.182 -4.029 -14.797 1.00 64.44 184 GLY A CA 1
ATOM 1493 C C . GLY A 1 184 ? 8.825 -3.538 -16.206 1.00 64.44 184 GLY A C 1
ATOM 1494 O O . GLY A 1 184 ? 9.456 -2.604 -16.702 1.00 64.44 184 GLY A O 1
ATOM 1495 N N . PRO A 1 185 ? 7.765 -4.088 -16.826 1.00 63.59 185 PRO A N 1
ATOM 1496 C CA . PRO A 1 185 ? 7.262 -3.603 -18.109 1.00 63.59 185 PRO A CA 1
ATOM 1497 C C . PRO A 1 185 ? 6.834 -2.124 -18.120 1.00 63.59 185 PRO A C 1
ATOM 1499 O O . PRO A 1 185 ? 7.086 -1.434 -19.102 1.00 63.59 185 PRO A O 1
ATOM 1502 N N . GLU A 1 186 ? 6.209 -1.604 -17.060 1.00 69.56 186 GLU A N 1
ATOM 1503 C CA . GLU A 1 186 ? 5.778 -0.198 -16.980 1.00 69.56 186 GLU A CA 1
ATOM 1504 C C . GLU A 1 186 ? 6.967 0.773 -16.938 1.00 69.56 186 GLU A C 1
ATOM 1506 O O . GLU A 1 186 ? 7.002 1.730 -17.721 1.00 69.56 186 GLU A O 1
ATOM 1511 N N . SER A 1 187 ? 7.967 0.508 -16.091 1.00 70.06 187 SER A N 1
ATOM 1512 C CA . SER A 1 187 ? 9.215 1.283 -16.043 1.00 70.06 187 SER A CA 1
ATOM 1513 C C . SER A 1 187 ? 9.951 1.211 -17.380 1.00 70.06 187 SER A C 1
ATOM 1515 O O . SER A 1 187 ? 10.383 2.233 -17.916 1.00 70.06 187 SER A O 1
ATOM 1517 N N . PHE A 1 188 ? 10.009 0.023 -17.986 1.00 75.31 188 PHE A N 1
ATOM 1518 C CA . PHE A 1 188 ? 10.580 -0.171 -19.315 1.00 75.31 188 PHE A CA 1
ATOM 1519 C C . PHE A 1 188 ? 9.862 0.666 -20.386 1.00 75.31 188 PHE A C 1
ATOM 1521 O O . PHE A 1 188 ? 10.508 1.350 -21.179 1.00 75.31 188 PHE A O 1
ATOM 1528 N N . MET A 1 189 ? 8.528 0.712 -20.371 1.00 80.88 189 MET A N 1
ATOM 1529 C CA . MET A 1 189 ? 7.766 1.552 -21.297 1.00 80.88 189 MET A CA 1
ATOM 1530 C C . MET A 1 189 ? 8.015 3.050 -21.084 1.00 80.88 189 MET A C 1
ATOM 1532 O O . MET A 1 189 ? 7.999 3.808 -22.056 1.00 80.88 189 MET A O 1
ATOM 1536 N N . SER A 1 190 ? 8.264 3.495 -19.848 1.00 79.50 190 SER A N 1
ATOM 1537 C CA . SER A 1 190 ? 8.685 4.875 -19.564 1.00 79.50 190 SER A CA 1
ATOM 1538 C C . SER A 1 190 ? 10.015 5.201 -20.254 1.00 79.50 190 SER A C 1
ATOM 1540 O O . SER A 1 190 ? 10.137 6.226 -20.928 1.00 79.50 190 SER A O 1
ATOM 1542 N N . VAL A 1 191 ? 10.980 4.281 -20.195 1.00 82.81 191 VAL A N 1
ATOM 1543 C CA . VAL A 1 191 ? 12.275 4.402 -20.884 1.00 82.81 191 VAL A CA 1
ATOM 1544 C C . VAL A 1 191 ? 12.092 4.435 -22.398 1.00 82.81 191 VAL A C 1
ATOM 1546 O O . VAL A 1 191 ? 12.612 5.337 -23.055 1.00 82.81 191 VAL A O 1
ATOM 1549 N N . CYS A 1 192 ? 11.288 3.529 -22.963 1.00 85.62 192 CYS A N 1
ATOM 1550 C CA . CYS A 1 192 ? 10.970 3.538 -24.392 1.00 85.62 192 CYS A CA 1
ATOM 1551 C C . CYS A 1 192 ? 10.357 4.875 -24.836 1.00 85.62 192 CYS A C 1
ATOM 1553 O O . CYS A 1 192 ? 10.740 5.406 -25.879 1.00 85.62 192 CYS A O 1
ATOM 1555 N N . LYS A 1 193 ? 9.456 5.461 -24.034 1.00 88.50 193 LYS A N 1
ATOM 1556 C CA . LYS A 1 193 ? 8.875 6.787 -24.301 1.00 88.50 193 LYS A CA 1
ATOM 1557 C C . LYS A 1 193 ? 9.925 7.898 -24.263 1.00 88.50 193 LYS A C 1
ATOM 1559 O O . LYS A 1 193 ? 9.943 8.720 -25.176 1.00 88.50 193 LYS A O 1
ATOM 1564 N N . LYS A 1 194 ? 10.814 7.914 -23.260 1.00 88.06 194 LYS A N 1
ATOM 1565 C CA . LYS A 1 194 ? 11.922 8.888 -23.166 1.00 88.06 194 LYS A CA 1
ATOM 1566 C C . LYS A 1 194 ? 12.850 8.786 -24.385 1.00 88.06 194 LYS A C 1
ATOM 1568 O O . LYS A 1 194 ? 13.181 9.801 -24.998 1.00 88.06 194 LYS A O 1
ATOM 1573 N N . ILE A 1 195 ? 13.204 7.564 -24.795 1.00 90.94 195 ILE A N 1
ATOM 1574 C CA . ILE A 1 195 ? 14.012 7.310 -25.997 1.00 90.94 195 ILE A CA 1
ATOM 1575 C C . ILE A 1 195 ? 13.297 7.832 -27.246 1.00 90.94 195 ILE A C 1
ATOM 1577 O O . ILE A 1 195 ? 13.901 8.590 -28.005 1.00 90.94 195 ILE A O 1
ATOM 1581 N N . ALA A 1 196 ? 12.021 7.489 -27.433 1.00 91.56 196 ALA A N 1
ATOM 1582 C CA . ALA A 1 196 ? 11.228 7.935 -28.577 1.00 91.56 196 ALA A CA 1
ATOM 1583 C C . ALA A 1 196 ? 11.118 9.465 -28.652 1.00 91.56 196 ALA A C 1
ATOM 1585 O O . ALA A 1 196 ? 11.414 10.047 -29.695 1.00 91.56 196 ALA A O 1
ATOM 1586 N N . ALA A 1 197 ? 10.808 10.127 -27.535 1.00 91.31 197 ALA A N 1
ATOM 1587 C CA . ALA A 1 197 ? 10.753 11.586 -27.452 1.00 91.31 197 ALA A CA 1
ATOM 1588 C C . ALA A 1 197 ? 12.105 12.235 -27.806 1.00 91.31 197 ALA A C 1
ATOM 1590 O O . ALA A 1 197 ? 12.156 13.237 -28.516 1.00 91.31 197 ALA A O 1
ATOM 1591 N N . SER A 1 198 ? 13.222 11.624 -27.396 1.00 92.69 198 SER A N 1
ATOM 1592 C CA . SER A 1 198 ? 14.571 12.097 -27.744 1.00 92.69 198 SER A CA 1
ATOM 1593 C C . SER A 1 198 ? 14.944 11.908 -29.225 1.00 92.69 198 SER A C 1
ATOM 1595 O O . SER A 1 198 ? 16.004 12.371 -29.662 1.00 92.69 198 SER A O 1
ATOM 1597 N N . CYS A 1 199 ? 14.143 11.163 -29.990 1.00 93.81 199 CYS A N 1
ATOM 1598 C CA . CYS A 1 199 ? 14.345 10.916 -31.417 1.00 93.81 199 CYS A CA 1
ATOM 1599 C C . CYS A 1 199 ? 13.479 11.811 -32.302 1.00 93.81 199 CYS A C 1
ATOM 1601 O O . CYS A 1 199 ? 13.833 11.983 -33.463 1.00 93.81 199 CYS A O 1
ATOM 1603 N N . ASP A 1 200 ? 12.400 12.387 -31.776 1.00 92.50 200 ASP A N 1
ATOM 1604 C CA . ASP A 1 200 ? 11.437 13.179 -32.549 1.00 92.50 200 ASP A CA 1
ATOM 1605 C C . ASP A 1 200 ? 12.046 14.490 -33.083 1.00 92.50 200 ASP A C 1
ATOM 1607 O O . ASP A 1 200 ? 11.872 14.871 -34.240 1.00 92.50 200 ASP A O 1
ATOM 1611 N N . ARG A 1 201 ? 12.875 15.154 -32.268 1.00 90.88 201 ARG A N 1
ATOM 1612 C CA . ARG A 1 201 ? 13.457 16.452 -32.629 1.00 90.88 201 ARG A CA 1
ATOM 1613 C C . ARG A 1 201 ? 14.445 16.330 -33.796 1.00 90.88 201 ARG A C 1
ATOM 1615 O O . ARG A 1 201 ? 15.471 15.657 -33.680 1.00 90.88 201 ARG A O 1
ATOM 1622 N N . ALA A 1 202 ? 14.157 17.057 -34.879 1.00 91.12 202 ALA A N 1
ATOM 1623 C CA . ALA A 1 202 ? 15.005 17.201 -36.068 1.00 91.12 202 ALA A CA 1
ATOM 1624 C C . ALA A 1 202 ? 15.335 15.883 -36.804 1.00 91.12 202 ALA A C 1
ATOM 1626 O O . ALA A 1 202 ? 16.346 15.801 -37.501 1.00 91.12 202 ALA A O 1
ATOM 1627 N N . THR A 1 203 ? 14.489 14.857 -36.674 1.00 93.44 203 THR A N 1
ATOM 1628 C CA . THR A 1 203 ? 14.624 13.599 -37.426 1.00 93.44 203 THR A CA 1
ATOM 1629 C C . THR A 1 203 ? 13.480 13.491 -38.436 1.00 93.44 203 THR A C 1
ATOM 1631 O O . THR A 1 203 ? 12.323 13.580 -38.029 1.00 93.44 203 THR A O 1
ATOM 1634 N N . PRO A 1 204 ? 13.748 13.275 -39.737 1.00 96.12 204 PRO A N 1
ATOM 1635 C CA . PRO A 1 204 ? 12.688 13.007 -40.705 1.00 96.12 204 PRO A CA 1
ATOM 1636 C C . PRO A 1 204 ? 11.835 11.809 -40.274 1.00 96.12 204 PRO A C 1
ATOM 1638 O O . PRO A 1 204 ? 12.382 10.800 -39.826 1.00 96.12 204 PRO A O 1
ATOM 1641 N N . SER A 1 205 ? 10.511 11.884 -40.440 1.00 94.94 205 SER A N 1
ATOM 1642 C CA . SER A 1 205 ? 9.571 10.901 -39.873 1.00 94.94 205 SER A CA 1
ATOM 1643 C C . SER A 1 205 ? 9.878 9.450 -40.259 1.00 94.94 205 SER A C 1
ATOM 1645 O O . SER A 1 205 ? 9.737 8.549 -39.438 1.00 94.94 205 SER A O 1
ATOM 1647 N N . TYR A 1 206 ? 10.376 9.219 -41.476 1.00 96.25 206 TYR A N 1
ATOM 1648 C CA . TYR A 1 206 ? 10.746 7.885 -41.959 1.00 96.25 206 TYR A CA 1
ATOM 1649 C C . TYR A 1 206 ? 12.015 7.308 -41.298 1.00 96.25 206 TYR A C 1
ATOM 1651 O O . TYR A 1 206 ? 12.221 6.098 -41.327 1.00 96.25 206 TYR A O 1
ATOM 1659 N N . GLN A 1 207 ? 12.858 8.142 -40.678 1.00 96.75 207 GLN A N 1
ATOM 1660 C CA . GLN A 1 207 ? 14.071 7.717 -39.963 1.00 96.75 207 GLN A CA 1
ATOM 1661 C C . GLN A 1 207 ? 13.852 7.534 -38.456 1.00 96.75 207 GLN A C 1
ATOM 1663 O O . GLN A 1 207 ? 14.687 6.917 -37.788 1.00 96.75 207 GLN A O 1
ATOM 1668 N N . ILE A 1 208 ? 12.745 8.049 -37.906 1.00 93.69 208 ILE A N 1
ATOM 1669 C CA . ILE A 1 208 ? 12.435 7.965 -36.471 1.00 93.69 208 ILE A CA 1
ATOM 1670 C C . ILE A 1 208 ? 12.482 6.510 -35.964 1.00 93.69 208 ILE A C 1
ATOM 1672 O O . ILE A 1 208 ? 13.172 6.282 -34.966 1.00 93.69 208 ILE A O 1
ATOM 1676 N N . PRO A 1 209 ? 11.866 5.507 -36.630 1.00 95.56 209 PRO A N 1
ATOM 1677 C CA . PRO A 1 209 ? 11.906 4.126 -36.145 1.00 95.56 209 PRO A CA 1
ATOM 1678 C C . PRO A 1 209 ? 13.329 3.563 -36.041 1.00 95.56 209 PRO A C 1
ATOM 1680 O O . PRO A 1 209 ? 13.678 2.944 -35.037 1.00 95.56 209 PRO A O 1
ATOM 1683 N N . LEU A 1 210 ? 14.179 3.834 -37.038 1.00 96.19 210 LEU A N 1
ATOM 1684 C CA . LEU A 1 210 ? 15.564 3.359 -37.058 1.00 96.19 210 LEU A CA 1
ATOM 1685 C C . LEU A 1 210 ? 16.395 4.001 -35.937 1.00 96.19 210 LEU A C 1
ATOM 1687 O O . LEU A 1 210 ? 17.152 3.319 -35.246 1.00 96.19 210 LEU A O 1
ATOM 1691 N N . LYS A 1 211 ? 16.213 5.306 -35.706 1.00 95.31 211 LYS A N 1
ATOM 1692 C CA . LYS A 1 211 ? 16.895 6.039 -34.631 1.00 95.31 211 LYS A CA 1
ATOM 1693 C C . LYS A 1 211 ? 16.455 5.561 -33.244 1.00 95.31 211 LYS A C 1
ATOM 1695 O O . LYS A 1 211 ? 17.294 5.435 -32.352 1.00 95.31 211 LYS A O 1
ATOM 1700 N N . ILE A 1 212 ? 15.163 5.264 -33.067 1.00 95.12 212 ILE A N 1
ATOM 1701 C CA . ILE A 1 212 ? 14.633 4.644 -31.843 1.00 95.12 212 ILE A CA 1
ATOM 1702 C C . ILE A 1 212 ? 15.284 3.281 -31.618 1.00 95.12 212 ILE A C 1
ATOM 1704 O O . ILE A 1 212 ? 15.795 3.052 -30.526 1.00 95.12 212 ILE A O 1
ATOM 1708 N N . ALA A 1 213 ? 15.322 2.413 -32.633 1.00 94.31 213 ALA A N 1
ATOM 1709 C CA . ALA A 1 213 ? 15.927 1.086 -32.521 1.00 94.31 213 ALA A CA 1
ATOM 1710 C C . ALA A 1 213 ? 17.408 1.158 -32.113 1.00 94.31 213 ALA A C 1
ATOM 1712 O O . ALA A 1 213 ? 17.826 0.447 -31.201 1.00 94.31 213 ALA A O 1
ATOM 1713 N N . GLY A 1 214 ? 18.182 2.068 -32.716 1.00 95.81 214 GLY A N 1
ATOM 1714 C CA . GLY A 1 214 ? 19.591 2.274 -32.367 1.00 95.81 214 GLY A CA 1
ATOM 1715 C C . GLY A 1 214 ? 19.795 2.753 -30.926 1.00 95.81 214 GLY A C 1
ATOM 1716 O O . GLY A 1 214 ? 20.593 2.177 -30.187 1.00 95.81 214 GLY A O 1
ATOM 1717 N N . LYS A 1 215 ? 19.041 3.770 -30.485 1.00 93.94 215 LYS A N 1
ATOM 1718 C CA . LYS A 1 215 ? 19.120 4.253 -29.094 1.00 93.94 215 LYS A CA 1
ATOM 1719 C C . LYS A 1 215 ? 18.628 3.218 -28.087 1.00 93.94 215 LYS A C 1
ATOM 1721 O O . LYS A 1 215 ? 19.184 3.127 -26.998 1.00 93.94 215 LYS A O 1
ATOM 1726 N N . PHE A 1 216 ? 17.603 2.451 -28.445 1.00 92.06 216 PHE A N 1
ATOM 1727 C CA . PHE A 1 216 ? 17.093 1.364 -27.624 1.00 92.06 216 PHE A CA 1
ATOM 1728 C C . PHE A 1 216 ? 18.143 0.269 -27.429 1.00 92.06 216 PHE A C 1
ATOM 1730 O O . PHE A 1 216 ? 18.411 -0.102 -26.291 1.00 92.06 216 PHE A O 1
ATOM 1737 N N . ALA A 1 217 ? 18.776 -0.193 -28.512 1.00 93.00 217 ALA A N 1
ATOM 1738 C CA . ALA A 1 217 ? 19.837 -1.195 -28.446 1.00 93.00 217 ALA A CA 1
ATOM 1739 C C . ALA A 1 217 ? 20.993 -0.736 -27.545 1.00 93.00 217 ALA A C 1
ATOM 1741 O O . ALA A 1 217 ? 21.410 -1.484 -26.664 1.00 93.00 217 ALA A O 1
ATOM 1742 N N . LEU A 1 218 ? 21.436 0.519 -27.698 1.00 92.69 218 LEU A N 1
ATOM 1743 C CA . LEU A 1 218 ? 22.466 1.105 -26.839 1.00 92.69 218 LEU A CA 1
ATOM 1744 C C . LEU A 1 218 ? 22.024 1.154 -25.369 1.00 92.69 218 LEU A C 1
ATOM 1746 O O . LEU A 1 218 ? 22.744 0.677 -24.501 1.00 92.69 218 LEU A O 1
ATOM 1750 N N . ALA A 1 219 ? 20.840 1.698 -25.075 1.00 87.06 219 ALA A N 1
ATOM 1751 C CA . ALA A 1 219 ? 20.335 1.793 -23.704 1.00 87.06 219 ALA A CA 1
ATOM 1752 C C . ALA A 1 219 ? 20.208 0.413 -23.037 1.00 87.06 219 ALA A C 1
ATOM 1754 O O . ALA A 1 219 ? 20.526 0.258 -21.859 1.00 87.06 219 ALA A O 1
ATOM 1755 N N . TYR A 1 220 ? 19.783 -0.596 -23.797 1.00 85.12 220 TYR A N 1
ATOM 1756 C CA . TYR A 1 220 ? 19.668 -1.966 -23.312 1.00 85.12 220 TYR A CA 1
ATOM 1757 C C . TYR A 1 220 ? 21.037 -2.615 -23.081 1.00 85.12 220 TYR A C 1
ATOM 1759 O O . TYR A 1 220 ? 21.225 -3.302 -22.082 1.00 85.12 220 TYR A O 1
ATOM 1767 N N . GLU A 1 221 ? 22.023 -2.360 -23.944 1.00 90.12 221 GLU A N 1
ATOM 1768 C CA . GLU A 1 221 ? 23.401 -2.807 -23.720 1.00 90.12 221 GLU A CA 1
ATOM 1769 C C . GLU A 1 221 ? 23.993 -2.190 -22.444 1.00 90.12 221 GLU A C 1
ATOM 1771 O O . GLU A 1 221 ? 24.583 -2.905 -21.633 1.00 90.12 221 GLU A O 1
ATOM 1776 N N . LEU A 1 222 ? 23.786 -0.886 -22.225 1.00 87.81 222 LEU A N 1
ATOM 1777 C CA . LEU A 1 222 ? 24.218 -0.198 -21.003 1.00 87.81 222 LEU A CA 1
ATOM 1778 C C . LEU A 1 222 ? 23.550 -0.792 -19.754 1.00 87.81 222 LEU A C 1
ATOM 1780 O O . LEU A 1 222 ? 24.219 -0.992 -18.741 1.00 87.81 222 LEU A O 1
ATOM 1784 N N . LEU A 1 223 ? 22.259 -1.122 -19.836 1.00 81.62 223 LEU A N 1
ATOM 1785 C CA . LEU A 1 223 ? 21.521 -1.789 -18.762 1.00 81.62 223 LEU A CA 1
ATOM 1786 C C . LEU A 1 223 ? 22.098 -3.175 -18.450 1.00 81.62 223 LEU A C 1
ATOM 1788 O O . LEU A 1 223 ? 22.384 -3.477 -17.295 1.00 81.62 223 LEU A O 1
ATOM 1792 N N . LEU A 1 224 ? 22.300 -4.012 -19.472 1.00 81.06 224 LEU A N 1
ATOM 1793 C CA . LEU A 1 224 ? 22.832 -5.369 -19.302 1.00 81.06 224 LEU A CA 1
ATOM 1794 C C . LEU A 1 224 ? 24.260 -5.375 -18.745 1.00 81.06 224 LEU A C 1
ATOM 1796 O O . LEU A 1 224 ? 24.630 -6.296 -18.019 1.00 81.06 224 LEU A O 1
ATOM 1800 N N . ARG A 1 225 ? 25.057 -4.348 -19.058 1.00 87.12 225 ARG A N 1
ATOM 1801 C CA . ARG A 1 225 ? 26.400 -4.148 -18.490 1.00 87.12 225 ARG A CA 1
ATOM 1802 C C . ARG A 1 225 ? 26.387 -3.560 -17.075 1.00 87.12 225 ARG A C 1
ATOM 1804 O O . ARG A 1 225 ? 27.449 -3.442 -16.471 1.00 87.12 225 ARG A O 1
ATOM 1811 N N . GLY A 1 226 ? 25.217 -3.191 -16.551 1.00 82.50 226 GLY A N 1
ATOM 1812 C CA . GLY A 1 226 ? 25.067 -2.566 -15.236 1.00 82.50 226 GLY A CA 1
ATOM 1813 C C . GLY A 1 226 ? 25.527 -1.107 -15.183 1.00 82.50 226 GLY A C 1
ATOM 1814 O O . GLY A 1 226 ? 25.792 -0.594 -14.103 1.00 82.50 226 GLY A O 1
ATOM 1815 N N . TRP A 1 227 ? 25.654 -0.439 -16.332 1.00 85.62 227 TRP A N 1
ATOM 1816 C CA . TRP A 1 227 ? 26.048 0.975 -16.424 1.00 85.62 227 TRP A CA 1
ATOM 1817 C C . TRP A 1 227 ? 24.854 1.930 -16.407 1.00 85.62 227 TRP A C 1
ATOM 1819 O O . TRP A 1 227 ? 25.031 3.133 -16.246 1.00 85.62 227 TRP A O 1
ATOM 1829 N N . LEU A 1 228 ? 23.645 1.400 -16.587 1.00 78.62 228 LEU A N 1
ATOM 1830 C CA . LEU A 1 228 ? 22.394 2.142 -16.522 1.00 78.62 228 LEU A CA 1
ATOM 1831 C C . LEU A 1 228 ? 21.461 1.455 -15.521 1.00 78.62 228 LEU A C 1
ATOM 1833 O O . LEU A 1 228 ? 21.177 0.268 -15.677 1.00 78.62 228 LEU A O 1
ATOM 1837 N N . ASN A 1 229 ? 20.960 2.195 -14.530 1.00 74.50 229 ASN A N 1
ATOM 1838 C CA . ASN A 1 229 ? 19.943 1.713 -13.600 1.00 74.50 229 ASN A CA 1
ATOM 1839 C C . ASN A 1 229 ? 18.588 2.356 -13.930 1.00 74.50 229 ASN A C 1
ATOM 1841 O O . ASN A 1 229 ? 18.387 3.549 -13.727 1.00 74.50 229 ASN A O 1
ATOM 1845 N N . LEU A 1 230 ? 17.640 1.566 -14.443 1.00 67.25 230 LEU A N 1
ATOM 1846 C CA . LEU A 1 230 ? 16.312 2.077 -14.811 1.00 67.25 230 LEU A CA 1
ATOM 1847 C C . LEU A 1 230 ? 15.429 2.421 -13.600 1.00 67.25 230 LEU A C 1
ATOM 1849 O O . LEU A 1 230 ? 14.380 3.040 -13.780 1.00 67.25 230 LEU A O 1
ATOM 1853 N N . ASP A 1 231 ? 15.831 2.024 -12.391 1.00 61.47 231 ASP A N 1
ATOM 1854 C CA . ASP A 1 231 ? 15.066 2.260 -11.165 1.00 61.47 231 ASP A CA 1
ATOM 1855 C C . ASP A 1 231 ? 15.362 3.613 -10.493 1.00 61.47 231 ASP A C 1
ATOM 1857 O O . ASP A 1 231 ? 14.636 3.971 -9.556 1.00 61.47 231 ASP A O 1
ATOM 1861 N N . GLU A 1 232 ? 16.392 4.342 -10.949 1.00 55.38 232 GLU A N 1
ATOM 1862 C CA . GLU A 1 232 ? 16.901 5.582 -10.331 1.00 55.38 232 GLU A CA 1
ATOM 1863 C C . GLU A 1 232 ? 16.304 6.873 -10.928 1.00 55.38 232 GLU A C 1
ATOM 1865 O O . GLU A 1 232 ? 16.125 7.846 -10.198 1.00 55.38 232 GLU A O 1
ATOM 1870 N N . ASP A 1 233 ? 15.875 6.875 -12.195 1.00 47.44 233 ASP A N 1
ATOM 1871 C CA . ASP A 1 233 ? 15.466 8.104 -12.898 1.00 47.44 233 ASP A CA 1
ATOM 1872 C C . ASP A 1 233 ? 13.940 8.340 -12.932 1.00 47.44 233 ASP A C 1
ATOM 1874 O O . ASP A 1 233 ? 13.285 8.259 -13.986 1.00 47.44 233 ASP A O 1
ATOM 1878 N N . GLU A 1 234 ? 13.371 8.702 -11.782 1.00 47.03 234 GLU A N 1
ATOM 1879 C CA . GLU A 1 234 ? 12.091 9.425 -11.690 1.00 47.03 234 GLU A CA 1
ATOM 1880 C C . GLU A 1 234 ? 12.170 10.573 -10.661 1.00 47.03 234 GLU A C 1
ATOM 1882 O O . GLU A 1 234 ? 11.424 10.585 -9.676 1.00 47.03 234 GLU A O 1
ATOM 1887 N N . GLU A 1 235 ? 13.072 11.531 -10.893 1.00 37.03 235 GLU A N 1
ATOM 1888 C CA . GLU A 1 235 ? 12.877 12.924 -10.447 1.00 37.03 235 GLU A CA 1
ATOM 1889 C C . GLU A 1 235 ? 12.055 13.710 -11.478 1.00 37.03 235 GLU A C 1
ATOM 1891 O O . GLU A 1 235 ? 12.327 13.579 -12.696 1.00 37.03 235 GLU A O 1
#

Secondary structure (DSSP, 8-state):
-IIIIIIHHHHHHHHHHHHHHTS-S-HHHHHHHHHHHHHHHHHHTT--GGGSPPPP-HHHHB-TTSSB---S--HHHHHHTHHHHHHHHHHTTTSHHHHHHHHHHHHHHHHHHHHT--SSS--HHHHHHHHHHHHHHHHHHHHHHHHHHHTT-------HHHHHHHTHHHHTTTS-HHHH-THHHHHHHHHHHHHHHHHHTT--GGGHHHHHHHHHHHHHHHHHTTS--TTT---

Nearest PDB structures (foldseek):
  6u8y-assembly1_X  TM=2.034E-01  e=3.216E+00  Pyrococcus furiosus COM1
  6z0c-assembly4_D  TM=2.352E-01  e=8.772E+00  Escherichia coli

Radius of gyration: 20.61 Å; Cα contacts (8 Å, |Δi|>4): 258; chains: 1; bounding box: 51×45×63 Å

Mean predicted aligned error: 5.77 Å